Protein AF-A0A8M1GK78-F1 (afdb_monomer_lite)

Sequence (213 aa):
MPVQPPSKDTEEMEAEGDSAAEMNGEEEESEEERSGSQTESEEESSEMDDEDYERRRGECVNEMLDLEKQFSELKEKLFRERLSQLRVRLEEVGAERAPEYTEPLGGLQRSLKIRIQVAGIYKGFCLDVIRNKYECELQGAKQHLESEKLLLYDTLQGELQGRIQRLEEDRQSLDISSEWWDDRLHASSARTWDSLPPSKRKKAPLVSAPSPL

InterPro domains:
  IPR013907 Sds3-like [PF08598] (61-180)
  IPR013907 Sds3-like [PTHR21964] (12-210)
  IPR013907 Sds3-like [SM01401] (60-213)

pLDDT: mean 78.36, std 23.83, range [36.88, 98.88]

Organism: Ursus maritimus (NCBI:txid29073)

Structure (mmCIF, N/CA/C/O backbone):
data_AF-A0A8M1GK78-F1
#
_entry.id   AF-A0A8M1GK78-F1
#
loop_
_atom_site.group_PDB
_atom_site.id
_atom_site.type_symbol
_atom_site.label_atom_id
_atom_site.label_alt_id
_atom_site.label_comp_id
_atom_site.label_asym_id
_atom_site.label_entity_id
_atom_site.label_seq_id
_atom_site.pdbx_PDB_ins_code
_atom_site.Cartn_x
_atom_site.Cartn_y
_atom_site.Cartn_z
_atom_site.occupancy
_atom_site.B_iso_or_equiv
_atom_site.auth_seq_id
_atom_site.auth_comp_id
_atom_site.auth_asym_id
_atom_site.auth_atom_id
_atom_site.pdbx_PDB_model_num
ATOM 1 N N . MET A 1 1 ? 24.173 -1.005 -6.957 1.00 45.66 1 MET A N 1
ATOM 2 C CA . MET A 1 1 ? 23.761 -2.053 -5.999 1.00 45.66 1 MET A CA 1
ATOM 3 C C . MET A 1 1 ? 22.999 -1.374 -4.872 1.00 45.66 1 MET A C 1
ATOM 5 O O . MET A 1 1 ? 23.527 -0.375 -4.397 1.00 45.66 1 MET A O 1
ATOM 9 N N . PRO A 1 2 ? 21.790 -1.806 -4.477 1.00 47.22 2 PRO A N 1
ATOM 10 C CA . PRO A 1 2 ? 21.1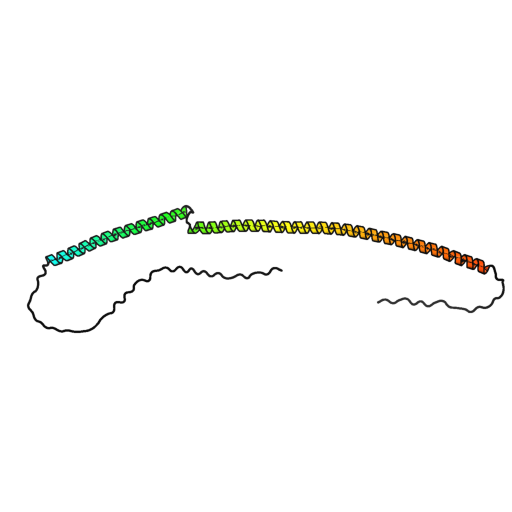08 -1.208 -3.337 1.00 47.22 2 PRO A CA 1
ATOM 11 C C . PRO A 1 2 ? 21.370 -2.009 -2.056 1.00 47.22 2 PRO A C 1
ATOM 13 O O . PRO A 1 2 ? 21.253 -3.232 -2.034 1.00 47.22 2 PRO A O 1
ATOM 16 N N . VAL A 1 3 ? 21.750 -1.276 -1.012 1.00 50.66 3 VAL A N 1
ATOM 17 C CA . VAL A 1 3 ? 22.033 -1.749 0.346 1.00 50.66 3 VAL A CA 1
ATOM 18 C C . VAL A 1 3 ? 20.710 -1.970 1.091 1.00 50.66 3 VAL A C 1
ATOM 20 O O . VAL A 1 3 ? 19.838 -1.103 1.084 1.00 50.66 3 VAL A O 1
ATOM 23 N N . GLN A 1 4 ? 20.566 -3.146 1.704 1.00 56.22 4 GLN A N 1
ATOM 24 C CA . GLN A 1 4 ? 19.488 -3.518 2.630 1.00 56.22 4 GLN A CA 1
ATOM 25 C C . GLN A 1 4 ? 19.622 -2.775 3.971 1.00 56.22 4 GLN A C 1
ATOM 27 O O . GLN A 1 4 ? 20.745 -2.653 4.460 1.00 56.22 4 GLN A O 1
ATOM 32 N N . PRO A 1 5 ? 18.520 -2.388 4.639 1.00 60.50 5 PRO A N 1
ATOM 33 C CA . PRO A 1 5 ? 18.543 -2.114 6.071 1.00 60.50 5 PRO A CA 1
ATOM 34 C C . PRO A 1 5 ? 18.262 -3.402 6.876 1.00 60.50 5 PRO A C 1
ATOM 36 O O . PRO A 1 5 ? 17.479 -4.244 6.419 1.00 60.50 5 PRO A O 1
ATOM 39 N N . PRO A 1 6 ? 18.869 -3.579 8.065 1.00 53.69 6 PRO A N 1
ATOM 40 C CA . PRO A 1 6 ? 18.588 -4.722 8.917 1.00 53.69 6 PRO A CA 1
ATOM 41 C C . PRO A 1 6 ? 17.301 -4.508 9.725 1.00 53.69 6 PRO A C 1
ATOM 43 O O . PRO A 1 6 ? 16.996 -3.417 10.199 1.00 53.69 6 PRO A O 1
ATOM 46 N N . SER A 1 7 ? 16.553 -5.596 9.851 1.00 45.72 7 SER A N 1
ATOM 47 C CA . SER A 1 7 ? 15.394 -5.809 10.719 1.00 45.72 7 SER A CA 1
ATOM 48 C C . SER A 1 7 ? 15.800 -6.193 12.147 1.00 45.72 7 SER A C 1
ATOM 50 O O . SER A 1 7 ? 16.875 -6.778 12.285 1.00 45.72 7 SER A O 1
ATOM 52 N N . LYS A 1 8 ? 14.847 -6.022 13.090 1.00 46.12 8 LYS A N 1
ATOM 53 C CA . LYS A 1 8 ? 14.764 -6.470 14.509 1.00 46.12 8 LYS A CA 1
ATOM 54 C C . LYS A 1 8 ? 15.038 -5.358 15.545 1.00 46.12 8 LYS A C 1
ATOM 56 O O . LYS A 1 8 ? 15.932 -4.560 15.319 1.00 46.12 8 LYS A O 1
ATOM 61 N N . ASP A 1 9 ? 14.286 -5.178 16.635 1.00 40.09 9 ASP A N 1
ATOM 62 C CA . ASP A 1 9 ? 13.391 -6.073 17.383 1.00 40.09 9 ASP A CA 1
ATOM 63 C C . ASP A 1 9 ? 12.147 -5.347 17.941 1.00 40.09 9 ASP A C 1
ATOM 65 O O . ASP A 1 9 ? 12.147 -4.148 18.210 1.00 40.09 9 ASP A O 1
ATOM 69 N N . THR A 1 10 ? 11.086 -6.135 18.090 1.00 48.31 10 THR A N 1
ATOM 70 C CA . THR A 1 10 ? 9.926 -5.954 18.969 1.00 48.31 10 THR A CA 1
ATOM 71 C C . THR A 1 10 ? 10.347 -5.942 20.437 1.00 48.31 10 THR A C 1
ATOM 73 O O . THR A 1 10 ? 10.826 -6.964 20.920 1.00 48.31 10 THR A O 1
ATOM 76 N N . GLU A 1 11 ? 10.060 -4.858 21.152 1.00 42.16 11 GLU A N 1
ATOM 77 C CA . GLU A 1 11 ? 9.852 -4.886 22.602 1.00 42.16 11 GLU A CA 1
ATOM 78 C C . GLU A 1 11 ? 8.567 -4.120 22.927 1.00 42.16 11 GLU A C 1
ATOM 80 O O . GLU A 1 11 ? 8.450 -2.911 22.726 1.00 42.16 11 GLU A O 1
ATOM 85 N N . GLU A 1 12 ? 7.574 -4.890 23.364 1.00 47.97 12 GLU A N 1
ATOM 86 C CA . GLU A 1 12 ? 6.418 -4.431 24.117 1.00 47.97 12 GLU A CA 1
ATOM 87 C C . GLU A 1 12 ? 6.896 -4.053 25.523 1.00 47.97 12 GLU A C 1
ATOM 89 O O . GLU A 1 12 ? 7.502 -4.873 26.210 1.00 47.97 12 GLU A O 1
ATOM 94 N N . MET A 1 13 ? 6.599 -2.837 25.977 1.00 44.38 13 MET A N 1
ATOM 95 C CA . MET A 1 13 ? 6.481 -2.556 27.405 1.00 44.38 13 MET A CA 1
ATOM 96 C C . MET A 1 13 ? 5.514 -1.391 27.597 1.00 44.38 13 MET A C 1
ATOM 98 O O . MET A 1 13 ? 5.842 -0.225 27.378 1.00 44.38 13 MET A O 1
ATOM 102 N N . GLU A 1 14 ? 4.286 -1.746 27.960 1.00 42.22 14 GLU A N 1
ATOM 103 C CA . GLU A 1 14 ? 3.309 -0.840 28.546 1.00 42.22 14 GLU A CA 1
ATOM 104 C C . GLU A 1 14 ? 3.814 -0.406 29.928 1.00 42.22 14 GLU A C 1
ATOM 106 O O . GLU A 1 14 ? 4.204 -1.237 30.748 1.00 42.22 14 GLU A O 1
ATOM 111 N N . ALA A 1 15 ? 3.817 0.899 30.188 1.00 48.16 15 ALA A N 1
ATOM 112 C CA . ALA A 1 15 ? 4.124 1.469 31.493 1.00 48.16 15 ALA A CA 1
ATOM 113 C C . ALA A 1 15 ? 3.125 2.592 31.792 1.00 48.16 15 ALA A C 1
ATOM 115 O O . ALA A 1 15 ? 3.430 3.768 31.639 1.00 48.16 15 ALA A O 1
ATOM 116 N N . GLU A 1 16 ? 1.922 2.206 32.208 1.00 45.16 16 GLU A N 1
ATOM 117 C CA . GLU A 1 16 ? 0.942 3.074 32.868 1.00 45.16 16 GLU A CA 1
ATOM 118 C C . GLU A 1 16 ? 0.495 2.321 34.128 1.00 45.16 16 GLU A C 1
ATOM 120 O O . GLU A 1 16 ? -0.420 1.501 34.111 1.00 45.16 16 GLU A O 1
ATOM 125 N N . GLY A 1 17 ? 1.251 2.514 35.209 1.00 39.00 17 GLY A N 1
ATOM 126 C CA . GLY A 1 17 ? 0.949 1.997 36.538 1.00 39.00 17 GLY A CA 1
ATOM 127 C C . GLY A 1 17 ? 0.506 3.141 37.437 1.00 39.00 17 GLY A C 1
ATOM 128 O O . GLY A 1 17 ? 1.308 3.649 38.215 1.00 39.00 17 GLY A O 1
ATOM 129 N N . ASP A 1 18 ? -0.752 3.556 37.307 1.00 42.59 18 ASP A N 1
ATOM 130 C CA . ASP A 1 18 ? -1.441 4.372 38.306 1.00 42.59 18 ASP A CA 1
ATOM 131 C C . ASP A 1 18 ? -2.149 3.424 39.279 1.00 42.59 18 ASP A C 1
ATOM 133 O O . ASP A 1 18 ? -3.091 2.719 38.911 1.00 42.59 18 ASP A O 1
ATOM 137 N N . SER A 1 19 ? -1.643 3.322 40.506 1.00 44.06 19 SER A N 1
ATOM 138 C CA . SER A 1 19 ? -2.313 2.627 41.607 1.00 44.06 19 SER A CA 1
ATOM 139 C C . SER A 1 19 ? -1.788 3.152 42.939 1.00 44.06 19 SER A C 1
ATOM 141 O O . SER A 1 19 ? -0.651 2.898 43.331 1.00 44.06 19 SER A O 1
ATOM 143 N N . ALA A 1 20 ? -2.666 3.916 43.584 1.00 39.31 20 ALA A N 1
ATOM 144 C CA . ALA A 1 20 ? -2.677 4.373 44.965 1.00 39.31 20 ALA A CA 1
ATOM 145 C C . ALA A 1 20 ? -1.784 3.582 45.941 1.00 39.31 20 ALA A C 1
ATOM 147 O O . ALA A 1 20 ? -1.987 2.393 46.182 1.00 39.31 20 ALA A O 1
ATOM 148 N N . ALA A 1 21 ? -0.842 4.290 46.566 1.00 40.91 21 ALA A N 1
ATOM 149 C CA . ALA A 1 21 ? -0.172 3.832 47.772 1.00 40.91 21 ALA A CA 1
ATOM 150 C C . ALA A 1 21 ? -1.181 3.849 48.932 1.00 40.91 21 ALA A C 1
ATOM 152 O O . ALA A 1 21 ? -1.550 4.914 49.430 1.00 40.91 21 ALA A O 1
ATOM 153 N N . GLU A 1 22 ? -1.654 2.667 49.324 1.00 43.56 22 GLU A N 1
ATOM 154 C CA . GLU A 1 22 ? -2.455 2.482 50.529 1.00 43.56 22 GLU A CA 1
ATOM 155 C C . GLU A 1 22 ? -1.610 2.714 51.789 1.00 43.56 22 GLU A C 1
ATOM 157 O O . GLU A 1 22 ? -0.482 2.234 51.923 1.00 43.56 22 GLU A O 1
ATOM 162 N N . MET A 1 23 ? -2.199 3.480 52.707 1.00 45.88 23 MET A N 1
ATOM 163 C CA . MET A 1 23 ? -1.786 3.658 54.094 1.00 45.88 23 MET A CA 1
ATOM 164 C C . MET A 1 23 ? -1.663 2.295 54.783 1.00 45.88 23 MET A C 1
ATOM 166 O O . MET A 1 23 ? -2.673 1.634 55.007 1.00 45.88 23 MET A O 1
ATOM 170 N N . ASN A 1 24 ? -0.456 1.915 55.196 1.00 38.34 24 ASN A N 1
ATOM 171 C CA . ASN A 1 24 ? -0.271 0.890 56.216 1.00 38.34 24 ASN A CA 1
ATOM 172 C C . ASN A 1 24 ? 0.193 1.595 57.495 1.00 38.34 24 ASN A C 1
ATOM 174 O O . ASN A 1 24 ? 1.344 2.017 57.599 1.00 38.34 24 ASN A O 1
ATOM 178 N N . GLY A 1 25 ? -0.754 1.836 58.403 1.00 36.88 25 GLY A N 1
ATOM 179 C CA . GLY A 1 25 ? -0.482 2.341 59.742 1.00 36.88 25 GLY A CA 1
ATOM 180 C C . GLY A 1 25 ? 0.046 1.197 60.595 1.00 36.88 25 GLY A C 1
ATOM 181 O O . GLY A 1 25 ? -0.708 0.301 60.956 1.00 36.88 25 GLY A O 1
ATOM 182 N N . GLU A 1 26 ? 1.343 1.216 60.869 1.00 40.41 26 GLU A N 1
ATOM 183 C CA . GLU A 1 26 ? 1.968 0.333 61.847 1.00 40.41 26 GLU A CA 1
ATOM 184 C C . GLU A 1 26 ? 1.670 0.903 63.242 1.00 40.41 26 GLU A C 1
ATOM 186 O O . GLU A 1 26 ? 2.106 2.001 63.591 1.00 40.41 26 GLU A O 1
ATOM 191 N N . GLU A 1 27 ? 0.840 0.190 64.004 1.00 39.50 27 GLU A N 1
ATOM 192 C CA . GLU A 1 27 ? 0.578 0.464 65.415 1.00 39.50 27 GLU A CA 1
ATOM 193 C C . GLU A 1 27 ? 1.762 -0.062 66.242 1.00 39.50 27 GLU A C 1
ATOM 195 O O . GLU A 1 27 ? 2.020 -1.262 66.295 1.00 39.50 27 GLU A O 1
ATOM 200 N N . GLU A 1 28 ? 2.508 0.860 66.852 1.00 46.84 28 GLU A N 1
ATOM 201 C CA . GLU A 1 28 ? 3.560 0.582 67.833 1.00 46.84 28 GLU A CA 1
ATOM 202 C C . GLU A 1 28 ? 2.928 0.128 69.159 1.00 46.84 28 GLU A C 1
ATOM 204 O O . GLU A 1 28 ? 2.204 0.883 69.817 1.00 46.84 28 GLU A O 1
ATOM 209 N N . GLU A 1 29 ? 3.223 -1.108 69.560 1.00 45.38 29 GLU A N 1
ATOM 210 C CA . GLU A 1 29 ? 2.899 -1.645 70.879 1.00 45.38 29 GLU A CA 1
ATOM 211 C C . GLU A 1 29 ? 3.754 -0.956 71.956 1.00 45.38 29 GLU A C 1
ATOM 213 O O . GLU A 1 29 ? 4.980 -1.050 71.963 1.00 45.38 29 GLU A O 1
ATOM 218 N N . SER A 1 30 ? 3.105 -0.258 72.892 1.00 46.69 30 SER A N 1
ATOM 219 C CA . SER A 1 30 ? 3.747 0.228 74.119 1.00 46.69 30 SER A CA 1
ATOM 220 C C . SER A 1 30 ? 3.466 -0.739 75.265 1.00 46.69 30 SER A C 1
ATOM 222 O O . SER A 1 30 ? 2.342 -0.816 75.762 1.00 46.69 30 SER A O 1
ATOM 224 N N . GLU A 1 31 ? 4.507 -1.454 75.685 1.00 44.78 31 GLU A N 1
ATOM 225 C CA . GLU A 1 31 ? 4.549 -2.201 76.940 1.00 44.78 31 GLU A CA 1
ATOM 226 C C . GLU A 1 31 ? 5.093 -1.347 78.102 1.00 44.78 31 GLU A C 1
ATOM 228 O O . GLU A 1 31 ? 5.776 -0.345 77.890 1.00 44.78 31 GLU A O 1
ATOM 233 N N . GLU A 1 32 ? 4.835 -1.842 79.320 1.00 44.44 32 GLU A N 1
ATOM 234 C CA . GLU A 1 32 ? 5.349 -1.421 80.638 1.00 44.44 32 GLU A CA 1
ATOM 235 C C . GLU A 1 32 ? 4.657 -0.213 81.310 1.00 44.44 32 GLU A C 1
ATOM 237 O O . GLU A 1 32 ? 4.369 0.802 80.695 1.00 44.44 32 GLU A O 1
ATOM 242 N N . GLU A 1 33 ? 4.358 -0.178 82.612 1.00 41.38 33 GLU A N 1
ATOM 243 C CA . GLU A 1 33 ? 4.537 -1.084 83.752 1.00 41.38 33 GLU A CA 1
ATOM 244 C C . GLU A 1 33 ? 3.619 -0.570 84.891 1.00 41.38 33 GLU A C 1
ATOM 246 O O . GLU A 1 33 ? 3.332 0.621 85.007 1.00 41.38 33 GLU A O 1
ATOM 251 N N . ARG A 1 34 ? 3.184 -1.509 85.738 1.00 50.84 34 ARG A N 1
ATOM 252 C CA . ARG A 1 34 ? 2.788 -1.401 87.158 1.00 50.84 34 ARG A CA 1
ATOM 253 C C . ARG A 1 34 ? 2.406 -0.036 87.766 1.00 50.84 34 ARG A C 1
ATOM 255 O O . ARG A 1 34 ? 3.247 0.824 88.009 1.00 50.84 34 ARG A O 1
ATOM 262 N N . SER A 1 35 ? 1.217 -0.008 88.375 1.00 49.56 35 SER A N 1
ATOM 263 C CA . SER A 1 35 ? 1.042 0.616 89.696 1.00 49.56 35 SER A CA 1
ATOM 264 C C . SER A 1 35 ? -0.031 -0.117 90.501 1.00 49.56 35 SER A C 1
ATOM 266 O O . SER A 1 35 ? -1.208 -0.121 90.148 1.00 49.56 35 SER A O 1
ATOM 268 N N . GLY A 1 36 ? 0.401 -0.787 91.570 1.00 52.28 36 GLY A N 1
ATOM 269 C CA . GLY A 1 36 ? -0.486 -1.371 92.564 1.00 52.28 36 GLY A CA 1
ATOM 270 C C . GLY A 1 36 ? -1.022 -0.285 93.489 1.00 52.28 36 GLY A C 1
ATOM 271 O O . GLY A 1 36 ? -0.248 0.417 94.139 1.00 52.28 36 GLY A O 1
ATOM 272 N N . SER A 1 37 ? -2.344 -0.191 93.584 1.00 46.12 37 SER A N 1
ATOM 273 C CA . SER A 1 37 ? -3.018 0.537 94.650 1.00 46.12 37 SER A CA 1
ATOM 274 C C . SER A 1 37 ? -4.137 -0.346 95.191 1.00 46.12 37 SER A C 1
ATOM 276 O O . SER A 1 37 ? -5.167 -0.537 94.552 1.00 46.12 37 SER A O 1
ATOM 278 N N . GLN A 1 38 ? -3.883 -0.955 96.351 1.00 52.78 38 GLN A N 1
ATOM 279 C CA . GLN A 1 38 ? -4.944 -1.428 97.228 1.00 52.78 38 GLN A CA 1
ATOM 280 C C . GLN A 1 38 ? -5.581 -0.189 97.856 1.00 52.78 38 GLN A C 1
ATOM 282 O O . GLN A 1 38 ? -4.983 0.444 98.725 1.00 52.78 38 GLN A O 1
ATOM 287 N N . THR A 1 39 ? -6.793 0.133 97.422 1.00 49.16 39 THR A N 1
ATOM 288 C CA . THR A 1 39 ? -7.723 0.963 98.185 1.00 49.16 39 THR A CA 1
ATOM 289 C C . THR A 1 39 ? -9.037 0.211 98.262 1.00 49.16 39 THR A C 1
ATOM 291 O O . THR A 1 39 ? -9.770 0.078 97.286 1.00 49.16 39 THR A O 1
ATOM 294 N N . GLU A 1 40 ? -9.273 -0.348 99.438 1.00 55.31 40 GLU A N 1
ATOM 295 C CA . GLU A 1 40 ? -10.524 -0.958 99.852 1.00 55.31 40 GLU A CA 1
ATOM 296 C C . GLU A 1 40 ? -11.468 0.207 100.144 1.00 55.31 40 GLU A C 1
ATOM 298 O O . GLU A 1 40 ? -11.347 0.887 101.161 1.00 55.31 40 GLU A O 1
ATOM 303 N N . SER A 1 41 ? -12.333 0.505 99.184 1.00 44.41 41 SER A N 1
ATOM 304 C CA . SER A 1 41 ? -13.389 1.498 99.316 1.00 44.41 41 SER A CA 1
ATOM 305 C C . SER A 1 41 ? -14.659 0.874 98.769 1.00 44.41 41 SER A C 1
ATOM 307 O O . SER A 1 41 ? -14.847 0.782 97.561 1.00 44.41 41 SER A O 1
ATOM 309 N N . GLU A 1 42 ? -15.410 0.329 99.722 1.00 41.47 42 GLU A N 1
ATOM 310 C CA . GLU A 1 42 ? -16.860 0.424 99.865 1.00 41.47 42 GLU A CA 1
ATOM 311 C C . GLU A 1 42 ? -17.675 0.383 98.570 1.00 41.47 42 GLU A C 1
ATOM 313 O O . GLU A 1 42 ? -17.653 1.286 97.742 1.00 41.47 42 GLU A O 1
ATOM 318 N N . GLU A 1 43 ? -18.431 -0.704 98.478 1.00 45.84 43 GLU A N 1
ATOM 319 C CA . GLU A 1 43 ? -19.598 -0.956 97.646 1.00 45.84 43 GLU A CA 1
ATOM 320 C C . GLU A 1 43 ? -20.422 0.302 97.311 1.00 45.84 43 GLU A C 1
ATOM 322 O O . GLU A 1 43 ? -21.469 0.568 97.891 1.00 45.84 43 GLU A O 1
ATOM 327 N N . GLU A 1 44 ? -20.003 1.036 96.289 1.00 47.47 44 GLU A N 1
ATOM 328 C CA . GLU A 1 44 ? -20.915 1.719 95.381 1.00 47.47 44 GLU A CA 1
ATOM 329 C C . GLU A 1 44 ? -21.028 0.834 94.139 1.00 47.47 44 GLU A C 1
ATOM 331 O O . GLU A 1 44 ? -20.555 1.143 93.047 1.00 47.47 44 GLU A O 1
ATOM 336 N N . SER A 1 45 ? -21.625 -0.346 94.339 1.00 50.84 45 SER A N 1
ATOM 337 C CA . SER A 1 45 ? -22.236 -1.101 93.254 1.00 50.84 45 SER A CA 1
ATOM 338 C C . SER A 1 45 ? -23.371 -0.224 92.748 1.00 50.84 45 SER A C 1
ATOM 340 O O . SER A 1 45 ? -24.507 -0.354 93.201 1.00 50.84 45 SER A O 1
ATOM 342 N N . SER A 1 46 ? -23.045 0.729 91.869 1.00 51.00 46 SER A N 1
ATOM 343 C CA . SER A 1 46 ? -24.031 1.387 91.033 1.00 51.00 46 SER A CA 1
ATOM 344 C C . SER A 1 46 ? -24.714 0.253 90.292 1.00 51.00 46 SER A C 1
ATOM 346 O O . SER A 1 46 ? -24.131 -0.348 89.388 1.00 51.00 46 SER A O 1
ATOM 348 N N . GLU A 1 47 ? -25.897 -0.104 90.763 1.00 53.34 47 GLU A N 1
ATOM 349 C CA . GLU A 1 47 ? -26.881 -0.896 90.056 1.00 53.34 47 GLU A CA 1
ATOM 350 C C . GLU A 1 47 ? -27.099 -0.156 88.734 1.00 53.34 47 GLU A C 1
ATOM 352 O O . GLU A 1 47 ? -27.875 0.793 88.653 1.00 53.34 47 GLU A O 1
ATOM 357 N N . MET A 1 48 ? -26.266 -0.464 87.731 1.00 61.91 48 MET A N 1
ATOM 358 C CA . MET A 1 48 ? -26.553 -0.074 86.366 1.00 61.91 48 MET A CA 1
ATOM 359 C C . MET A 1 48 ? -27.891 -0.718 86.101 1.00 61.91 48 MET A C 1
ATOM 361 O O . MET A 1 48 ? -27.997 -1.940 86.123 1.00 61.91 48 MET A O 1
ATOM 365 N N . ASP A 1 49 ? -28.893 0.134 85.957 1.00 73.50 49 ASP A N 1
ATOM 366 C CA . ASP A 1 49 ? -30.241 -0.262 85.633 1.00 73.50 49 ASP A CA 1
ATOM 367 C C . ASP A 1 49 ? -30.161 -1.238 84.452 1.00 73.50 49 ASP A C 1
ATOM 369 O O . ASP A 1 49 ? -29.685 -0.877 83.371 1.00 73.50 49 ASP A O 1
ATOM 373 N N . ASP A 1 50 ? -30.537 -2.501 84.662 1.00 82.44 50 ASP A N 1
ATOM 374 C CA . ASP A 1 50 ? -30.527 -3.518 83.605 1.00 82.44 50 ASP A CA 1
ATOM 375 C C . ASP A 1 50 ? -31.351 -3.029 82.392 1.00 82.44 50 ASP A C 1
ATOM 377 O O . ASP A 1 50 ? -31.073 -3.386 81.242 1.00 82.44 50 ASP A O 1
ATOM 381 N N . GLU A 1 51 ? -32.316 -2.129 82.627 1.00 86.94 51 GLU A N 1
ATOM 382 C CA . GLU A 1 51 ? -33.070 -1.435 81.586 1.00 86.94 51 GLU A CA 1
ATOM 383 C C . GLU A 1 51 ? -32.202 -0.480 80.747 1.00 86.94 51 GLU A C 1
ATOM 385 O O . GLU A 1 51 ? -32.390 -0.406 79.530 1.00 86.94 51 GLU A O 1
ATOM 390 N N . ASP A 1 52 ? -31.232 0.226 81.337 1.00 90.56 52 ASP A N 1
ATOM 391 C CA . ASP A 1 52 ? -30.274 1.076 80.615 1.00 90.56 52 ASP A CA 1
ATOM 392 C C . ASP A 1 52 ? -29.343 0.238 79.725 1.00 90.56 52 ASP A C 1
ATOM 394 O O . ASP A 1 52 ? -29.021 0.641 78.598 1.00 90.56 52 ASP A O 1
ATOM 398 N N . TYR A 1 53 ? -28.923 -0.936 80.208 1.00 90.25 53 TYR A N 1
ATOM 399 C CA . TYR A 1 53 ? -28.104 -1.871 79.436 1.00 90.25 53 TYR A CA 1
ATOM 400 C C . TYR A 1 53 ? -28.872 -2.435 78.234 1.00 90.25 53 TYR A C 1
ATOM 402 O O . TYR A 1 53 ? -28.391 -2.355 77.098 1.00 90.25 53 TYR A O 1
ATOM 410 N N . GLU A 1 54 ? -30.085 -2.952 78.450 1.00 93.44 54 GLU A N 1
ATOM 411 C CA . GLU A 1 54 ? -30.915 -3.477 77.361 1.00 93.44 54 GLU A CA 1
ATOM 412 C C . GLU A 1 54 ? -31.336 -2.380 76.374 1.00 93.44 54 GLU A C 1
ATOM 414 O O . GLU A 1 54 ? -31.401 -2.634 75.167 1.00 93.44 54 GLU A O 1
ATOM 419 N N . ARG A 1 55 ? -31.532 -1.135 76.834 1.00 95.75 55 ARG A N 1
ATOM 420 C CA . ARG A 1 55 ? -31.793 0.010 75.948 1.00 95.75 55 ARG A CA 1
ATOM 421 C C . ARG A 1 55 ? -30.623 0.267 75.000 1.00 95.75 55 ARG A C 1
ATOM 423 O O . ARG A 1 55 ? -30.827 0.292 73.788 1.00 95.75 55 ARG A O 1
ATOM 430 N N . ARG A 1 56 ? -29.396 0.373 75.526 1.00 94.69 56 ARG A N 1
ATOM 431 C CA . ARG A 1 56 ? -28.173 0.552 74.715 1.00 94.69 56 ARG A CA 1
ATOM 432 C C . ARG A 1 56 ? -27.940 -0.605 73.749 1.00 94.69 56 ARG A C 1
ATOM 434 O O . ARG A 1 56 ? -27.543 -0.396 72.604 1.00 94.69 56 ARG A O 1
ATOM 441 N N . ARG A 1 57 ? -28.199 -1.834 74.196 1.00 95.94 57 ARG A N 1
ATOM 442 C CA . ARG A 1 57 ? -28.111 -3.026 73.349 1.00 95.94 57 ARG A CA 1
ATOM 443 C C . ARG A 1 57 ? -29.120 -2.968 72.199 1.00 95.94 57 ARG A C 1
ATOM 445 O O . ARG A 1 57 ? -28.756 -3.267 71.064 1.00 95.94 57 ARG A O 1
ATOM 452 N N . GLY A 1 58 ? -30.355 -2.550 72.472 1.00 96.75 58 GLY A N 1
ATOM 453 C CA . GLY A 1 58 ? -31.391 -2.350 71.459 1.00 96.75 58 GLY A CA 1
ATOM 454 C C . GLY A 1 58 ? -31.040 -1.257 70.447 1.00 96.75 58 GLY A C 1
ATOM 455 O O . GLY A 1 58 ? -31.194 -1.471 69.247 1.00 96.75 58 GLY A O 1
ATOM 456 N N . GLU A 1 59 ? -30.521 -0.117 70.910 1.00 97.06 59 GLU A N 1
ATOM 457 C CA . GLU A 1 59 ? -30.043 0.979 70.054 1.00 97.06 59 GLU A CA 1
ATOM 458 C C . GLU A 1 59 ? -28.925 0.512 69.112 1.00 97.06 59 GLU A C 1
ATOM 460 O O . GLU A 1 59 ? -29.040 0.691 67.902 1.00 97.06 59 GLU A O 1
ATOM 465 N N . CYS A 1 60 ? -27.914 -0.191 69.635 1.00 97.44 60 CYS A N 1
ATOM 466 C CA . CYS A 1 60 ? -26.824 -0.756 68.834 1.00 97.44 60 CYS A CA 1
ATOM 467 C C . CYS A 1 60 ? -27.333 -1.734 67.760 1.00 97.44 60 CYS A C 1
ATOM 469 O O . CYS A 1 60 ? -26.933 -1.657 66.598 1.00 97.44 60 CYS A O 1
ATOM 471 N N . VAL A 1 61 ? -28.258 -2.634 68.113 1.00 97.81 61 VAL A N 1
ATOM 472 C CA . VAL A 1 61 ? -28.856 -3.567 67.143 1.00 97.81 61 VAL A CA 1
ATOM 473 C C . VAL A 1 61 ? -29.653 -2.820 66.071 1.00 97.81 61 VAL A C 1
ATOM 475 O O . VAL A 1 61 ? -29.559 -3.173 64.898 1.00 97.81 61 VAL A O 1
ATOM 478 N N . ASN A 1 62 ? -30.407 -1.784 66.440 1.00 97.94 62 ASN A N 1
ATOM 479 C CA . ASN A 1 62 ? -31.164 -0.979 65.482 1.00 97.94 62 ASN A CA 1
ATOM 480 C C . ASN A 1 62 ? -30.242 -0.216 64.521 1.00 97.94 62 ASN A C 1
ATOM 482 O O . ASN A 1 62 ? -30.473 -0.247 63.315 1.00 97.94 62 ASN A O 1
ATOM 486 N N . GLU A 1 63 ? -29.164 0.391 65.024 1.00 98.25 63 GLU A N 1
ATOM 487 C CA . GLU A 1 63 ? -28.153 1.040 64.183 1.00 98.25 63 GLU A CA 1
ATOM 488 C C . GLU A 1 63 ? -27.494 0.045 63.220 1.00 98.25 63 GLU A C 1
ATOM 490 O O . GLU A 1 63 ? -27.341 0.338 62.033 1.00 98.25 63 GLU A O 1
ATOM 495 N N . MET A 1 64 ? -27.160 -1.163 63.691 1.00 98.25 64 MET A N 1
ATOM 496 C CA . MET A 1 64 ? -26.636 -2.227 62.827 1.00 98.25 64 MET A CA 1
ATOM 497 C C . MET A 1 64 ? -27.639 -2.647 61.747 1.00 98.25 64 MET A C 1
ATOM 499 O O . MET A 1 64 ? -27.244 -2.875 60.605 1.00 98.25 64 MET A O 1
ATOM 503 N N . LEU A 1 65 ? -28.932 -2.728 62.071 1.00 98.19 65 LEU A N 1
ATOM 504 C CA . LEU A 1 65 ? -29.977 -3.042 61.093 1.00 98.19 65 LEU A CA 1
ATOM 505 C C . LEU A 1 65 ? -30.118 -1.944 60.033 1.00 98.19 65 LEU A C 1
ATOM 507 O O . LEU A 1 65 ? -30.253 -2.253 58.845 1.00 98.19 65 LEU A O 1
ATOM 511 N N . ASP A 1 66 ? -30.056 -0.677 60.439 1.00 98.56 66 ASP A N 1
ATOM 512 C CA . ASP A 1 66 ? -30.099 0.455 59.515 1.00 98.56 66 ASP A CA 1
ATOM 513 C C . ASP A 1 66 ? -28.866 0.479 58.599 1.00 98.56 66 ASP A C 1
ATOM 515 O O . ASP A 1 66 ? -29.004 0.688 57.388 1.00 98.56 66 ASP A O 1
ATOM 519 N N . LEU A 1 67 ? -27.676 0.189 59.135 1.00 98.56 67 LEU A N 1
ATOM 520 C CA . LEU A 1 67 ? -26.446 0.063 58.349 1.00 98.56 67 LEU A CA 1
ATOM 521 C C . LEU A 1 67 ? -26.498 -1.109 57.369 1.00 98.56 67 LEU A C 1
ATOM 523 O O . LEU A 1 67 ? -26.165 -0.932 56.198 1.00 98.56 67 LEU A O 1
ATOM 527 N N . GLU A 1 68 ? -26.952 -2.287 57.799 1.00 98.50 68 GLU A N 1
ATOM 528 C CA . GLU A 1 68 ? -27.088 -3.456 56.922 1.00 98.50 68 GLU A CA 1
ATOM 529 C C . GLU A 1 68 ? -28.064 -3.160 55.776 1.00 98.50 68 GLU A C 1
ATOM 531 O O . GLU A 1 68 ? -27.797 -3.469 54.609 1.00 98.50 68 GLU A O 1
ATOM 536 N N . LYS A 1 69 ? -29.173 -2.472 56.074 1.00 98.56 69 LYS A N 1
ATOM 537 C CA . LYS A 1 69 ? -30.121 -2.027 55.053 1.00 98.56 69 LYS A CA 1
ATOM 538 C C . LYS A 1 69 ? -29.454 -1.082 54.055 1.00 98.56 69 LYS A C 1
ATOM 540 O O . LYS A 1 69 ? -29.522 -1.338 52.852 1.00 98.56 69 LYS A O 1
ATOM 545 N N . GLN A 1 70 ? -28.774 -0.038 54.525 1.00 98.62 70 GLN A N 1
ATOM 546 C CA . GLN A 1 70 ? -28.058 0.895 53.651 1.00 98.62 70 GLN A CA 1
ATOM 547 C C . GLN A 1 70 ? -27.009 0.178 52.795 1.00 98.62 70 GLN A C 1
ATOM 549 O O . GLN A 1 70 ? -26.931 0.421 51.590 1.00 98.62 70 GLN A O 1
ATOM 554 N N . PHE A 1 71 ? -26.248 -0.744 53.385 1.00 98.62 71 PHE A N 1
ATOM 555 C CA . PHE A 1 71 ? -25.235 -1.530 52.691 1.00 98.62 71 PHE A CA 1
ATOM 556 C C . PHE A 1 71 ? -25.845 -2.416 51.599 1.00 98.62 71 PHE A C 1
ATOM 558 O O . PHE A 1 71 ? -25.332 -2.468 50.477 1.00 98.62 71 PHE A O 1
ATOM 565 N N . SER A 1 72 ? -26.976 -3.066 51.885 1.00 98.62 72 SER A N 1
ATOM 566 C CA . SER A 1 72 ? -27.698 -3.890 50.913 1.00 98.62 72 SER A CA 1
ATOM 567 C C . SER A 1 72 ? -28.214 -3.066 49.723 1.00 98.62 72 SER A C 1
ATOM 569 O O . SER A 1 72 ? -28.026 -3.462 48.569 1.00 98.62 72 SER A O 1
ATOM 571 N N . GLU A 1 73 ? -28.765 -1.875 49.977 1.00 98.69 73 GLU A N 1
ATOM 572 C CA . GLU A 1 73 ? -29.220 -0.951 48.934 1.00 98.69 73 GLU A CA 1
ATOM 573 C C . GLU A 1 73 ? -28.051 -0.432 48.087 1.00 98.69 73 GLU A C 1
ATOM 575 O O . GLU A 1 73 ? -28.162 -0.329 46.860 1.00 98.69 73 GLU A O 1
ATOM 580 N N . LEU A 1 74 ? -26.920 -0.116 48.725 1.00 98.75 74 LEU A N 1
ATOM 581 C CA . LEU A 1 74 ? -25.709 0.333 48.039 1.00 98.75 74 LEU A CA 1
ATOM 582 C C . LEU A 1 74 ? -25.160 -0.764 47.125 1.00 98.75 74 LEU A C 1
ATOM 584 O O . LEU A 1 74 ? -24.849 -0.510 45.960 1.00 98.75 74 LEU A O 1
ATOM 588 N N . LYS A 1 75 ? -25.106 -1.999 47.629 1.00 98.62 75 LYS A N 1
ATOM 589 C CA . LYS A 1 75 ? -24.670 -3.177 46.878 1.00 98.62 75 LYS A CA 1
ATOM 590 C C . LYS A 1 75 ? -25.562 -3.411 45.657 1.00 98.62 75 LYS A C 1
ATOM 592 O O . LYS A 1 75 ? -25.053 -3.609 44.554 1.00 98.62 75 LYS A O 1
ATOM 597 N N . GLU A 1 76 ? -26.883 -3.332 45.812 1.00 98.69 76 GLU A N 1
ATOM 598 C CA . GLU A 1 76 ? -27.817 -3.498 44.692 1.00 98.69 76 GLU A CA 1
ATOM 599 C C . GLU A 1 76 ? -27.662 -2.383 43.641 1.00 98.69 76 GLU A C 1
ATOM 601 O O . GLU A 1 76 ? -27.702 -2.650 42.436 1.00 98.69 76 GLU A O 1
ATOM 606 N N . LYS A 1 77 ? -27.453 -1.131 44.072 1.00 98.69 77 LYS A N 1
ATOM 607 C CA . LYS A 1 77 ? -27.166 -0.004 43.167 1.00 98.69 77 LYS A CA 1
ATOM 608 C C . LYS A 1 77 ? -25.876 -0.235 42.379 1.00 98.69 77 LYS A C 1
ATOM 610 O O . LYS A 1 77 ? -25.911 -0.129 41.155 1.00 98.69 77 LYS A O 1
ATOM 615 N N . LEU A 1 78 ? -24.793 -0.633 43.049 1.00 98.62 78 LEU A N 1
ATOM 616 C CA . LEU A 1 78 ? -23.502 -0.921 42.418 1.00 98.62 78 LEU A CA 1
ATOM 617 C C . LEU A 1 78 ? -23.621 -2.021 41.353 1.00 98.62 78 LEU A C 1
ATOM 619 O O . LEU A 1 78 ? -23.141 -1.864 40.230 1.00 98.62 78 LEU A O 1
ATOM 623 N N . PHE A 1 79 ? -24.308 -3.123 41.670 1.00 98.69 79 PHE A N 1
ATOM 624 C CA . PHE A 1 79 ? -24.513 -4.205 40.705 1.00 98.69 79 PHE A CA 1
ATOM 625 C C . PHE A 1 79 ? -25.379 -3.779 39.519 1.00 98.69 79 PHE A C 1
ATOM 627 O O . PHE A 1 79 ? -25.063 -4.130 38.380 1.00 98.69 79 PHE A O 1
ATOM 634 N N . ARG A 1 80 ? -26.451 -3.010 39.755 1.00 98.75 80 ARG A N 1
ATOM 635 C CA . ARG A 1 80 ? -27.297 -2.479 38.675 1.00 98.75 80 ARG A CA 1
ATOM 636 C C . ARG A 1 80 ? -26.515 -1.560 37.745 1.00 98.75 80 ARG A C 1
ATOM 638 O O . ARG A 1 80 ? -26.631 -1.700 36.528 1.00 98.75 80 ARG A O 1
ATOM 645 N N . GLU A 1 81 ? -25.709 -0.662 38.300 1.00 98.69 81 GLU A N 1
ATOM 646 C CA . GLU A 1 81 ? -24.859 0.228 37.514 1.00 98.69 81 GLU A CA 1
ATOM 647 C C . GLU A 1 81 ? -23.846 -0.570 36.691 1.00 98.69 81 GLU A C 1
ATOM 649 O O . GLU A 1 81 ? -23.770 -0.402 35.472 1.00 98.69 81 GLU A O 1
ATOM 654 N N . ARG A 1 82 ? -23.134 -1.510 37.323 1.00 98.69 82 ARG A N 1
ATOM 655 C CA . ARG A 1 82 ? -22.151 -2.345 36.630 1.00 98.69 82 ARG A CA 1
ATOM 656 C C . ARG A 1 82 ? -22.778 -3.149 35.494 1.00 98.69 82 ARG A C 1
ATOM 658 O O . ARG A 1 82 ? -22.208 -3.230 34.408 1.00 98.69 82 ARG A O 1
ATOM 665 N N . LEU A 1 83 ? -23.960 -3.719 35.719 1.00 98.69 83 LEU A N 1
ATOM 666 C CA . LEU A 1 83 ? -24.697 -4.446 34.690 1.00 98.69 83 LEU A CA 1
ATOM 667 C C . LEU A 1 83 ? -25.118 -3.524 33.537 1.00 98.69 83 LEU A C 1
ATOM 669 O O . LEU A 1 83 ? -25.051 -3.932 32.381 1.00 98.69 83 LEU A O 1
ATOM 673 N N . SER A 1 84 ? -25.523 -2.288 33.837 1.00 98.69 84 SER A N 1
ATOM 674 C CA . SER A 1 84 ? -25.852 -1.278 32.827 1.00 98.69 84 SER A CA 1
ATOM 675 C C . SER A 1 84 ? -24.639 -0.935 31.957 1.00 98.69 84 SER A C 1
ATOM 677 O O . SER A 1 84 ? -24.723 -1.017 30.734 1.00 98.69 84 SER A O 1
ATOM 679 N N . GLN A 1 85 ? -23.483 -0.666 32.575 1.00 98.56 85 GLN A N 1
ATOM 680 C CA . GLN A 1 85 ? -22.227 -0.407 31.859 1.00 98.56 85 GLN A CA 1
ATOM 681 C C . GLN A 1 85 ? -21.859 -1.566 30.918 1.00 98.56 85 GLN A C 1
ATOM 683 O O . GLN A 1 85 ? -21.502 -1.343 29.763 1.00 98.56 85 GLN A O 1
ATOM 688 N N . LEU A 1 86 ? -21.979 -2.813 31.391 1.00 98.44 86 LEU A N 1
ATOM 689 C CA . LEU A 1 86 ? -21.694 -3.999 30.578 1.00 98.44 86 LEU A CA 1
ATOM 690 C C . LEU A 1 86 ? -22.674 -4.163 29.413 1.00 98.44 86 LEU A C 1
ATOM 692 O O . LEU A 1 86 ? -22.255 -4.541 28.323 1.00 98.44 86 LEU A O 1
ATOM 696 N N . ARG A 1 87 ? -23.963 -3.870 29.619 1.00 98.38 87 ARG A N 1
ATOM 697 C CA . ARG A 1 87 ? -24.971 -3.916 28.549 1.00 98.38 87 ARG A CA 1
ATOM 698 C C . ARG A 1 87 ? -24.679 -2.898 27.453 1.00 98.38 87 ARG A C 1
ATOM 700 O O . ARG A 1 87 ? -24.752 -3.265 26.287 1.00 98.38 87 ARG A O 1
ATOM 707 N N . VAL A 1 88 ? -24.305 -1.672 27.823 1.00 98.31 88 VAL A N 1
ATOM 708 C CA . VAL A 1 88 ? -23.928 -0.629 26.856 1.00 98.31 88 VAL A CA 1
ATOM 709 C C . VAL A 1 88 ? -22.706 -1.062 26.048 1.00 98.31 88 VAL A C 1
ATOM 711 O O . VAL A 1 88 ? -22.771 -1.066 24.825 1.00 98.31 88 VAL A O 1
ATOM 714 N N . ARG A 1 89 ? -21.635 -1.532 26.704 1.00 97.69 89 ARG A N 1
ATOM 715 C CA . ARG A 1 89 ? -20.444 -2.035 25.993 1.00 97.69 89 ARG A CA 1
ATOM 716 C C . ARG A 1 89 ? -20.771 -3.204 25.063 1.00 97.69 89 ARG A C 1
ATOM 718 O O . ARG A 1 89 ? -20.281 -3.258 23.941 1.00 97.69 89 ARG A O 1
ATOM 725 N N . LEU A 1 90 ? -21.619 -4.136 25.502 1.00 98.19 90 LEU A N 1
ATOM 726 C CA . LEU A 1 90 ? -22.058 -5.255 24.667 1.00 98.19 90 LEU A CA 1
ATOM 727 C C . LEU A 1 90 ? -22.837 -4.775 23.434 1.00 98.19 90 LEU A C 1
ATOM 729 O O . LEU A 1 90 ? -22.646 -5.315 22.347 1.00 98.19 90 LEU A O 1
ATOM 733 N N . GLU A 1 91 ? -23.692 -3.764 23.588 1.00 98.38 91 GLU A N 1
ATOM 734 C CA . GLU A 1 91 ? -24.419 -3.148 22.477 1.00 98.38 91 GLU A CA 1
ATOM 735 C C . GLU A 1 91 ? -23.476 -2.412 21.516 1.00 98.38 91 GLU A C 1
ATOM 737 O O . GLU A 1 91 ? -23.617 -2.550 20.305 1.00 98.38 91 GLU A O 1
ATOM 742 N N . GLU A 1 92 ? -22.484 -1.679 22.025 1.00 98.12 92 GLU A N 1
ATOM 743 C CA . GLU A 1 92 ? -21.465 -1.007 21.208 1.00 98.12 92 GLU A CA 1
ATOM 744 C C . GLU A 1 92 ? -20.647 -1.999 20.380 1.00 98.12 92 GLU A C 1
ATOM 746 O O . GLU A 1 92 ? -20.428 -1.769 19.188 1.00 98.12 92 GLU A O 1
ATOM 751 N N . VAL A 1 93 ? -20.235 -3.118 20.983 1.00 97.81 93 VAL A N 1
ATOM 752 C CA . VAL A 1 93 ? -19.546 -4.207 20.278 1.00 97.81 93 VAL A CA 1
ATOM 753 C C . VAL A 1 93 ? -20.474 -4.847 19.246 1.00 97.81 93 VAL A C 1
ATOM 755 O O . VAL A 1 93 ? -20.088 -4.996 18.089 1.00 97.81 93 VAL A O 1
ATOM 758 N N . GLY A 1 94 ? -21.709 -5.182 19.632 1.00 96.88 94 GLY A N 1
ATOM 759 C CA . GLY A 1 94 ? -22.696 -5.793 18.738 1.00 96.88 94 GLY A CA 1
ATOM 760 C C . GLY A 1 94 ? -23.110 -4.891 17.571 1.00 96.88 94 GLY A C 1
ATOM 761 O O . GLY A 1 94 ? -23.457 -5.389 16.504 1.00 96.88 94 GLY A O 1
ATOM 762 N N . ALA A 1 95 ? -23.040 -3.573 17.753 1.00 97.88 95 ALA A N 1
ATOM 763 C CA . ALA A 1 95 ? -23.284 -2.578 16.716 1.00 97.88 95 ALA A CA 1
ATOM 764 C C . ALA A 1 95 ? -22.019 -2.174 15.940 1.00 97.88 95 ALA A C 1
ATOM 766 O O . ALA A 1 95 ? -22.083 -1.226 15.157 1.00 97.88 95 ALA A O 1
ATOM 767 N N . GLU A 1 96 ? -20.885 -2.846 16.172 1.00 96.88 96 GLU A N 1
ATOM 768 C CA . GLU A 1 96 ? -19.592 -2.575 15.528 1.00 96.88 96 GLU A CA 1
ATOM 769 C C . GLU A 1 96 ? -19.094 -1.128 15.720 1.00 96.88 96 GLU A C 1
ATOM 771 O O . GLU A 1 96 ? -18.418 -0.563 14.861 1.00 96.88 96 GLU A O 1
ATOM 776 N N . ARG A 1 97 ? -19.431 -0.498 16.853 1.00 96.94 97 ARG A N 1
ATOM 777 C CA . ARG A 1 97 ? -19.031 0.879 17.200 1.00 96.94 97 ARG A CA 1
ATOM 778 C C . ARG A 1 97 ? -18.028 0.964 18.345 1.00 96.94 97 ARG A C 1
ATOM 780 O O . ARG A 1 97 ? -17.578 2.061 18.657 1.00 96.94 97 ARG A O 1
ATOM 787 N N . ALA A 1 98 ? -17.681 -0.164 18.958 1.00 97.81 98 ALA A N 1
ATOM 788 C CA . ALA A 1 98 ? -16.715 -0.202 20.047 1.00 97.81 98 ALA A CA 1
ATOM 789 C C . ALA A 1 98 ? -15.357 0.400 19.601 1.00 97.81 98 ALA A C 1
ATOM 791 O O . ALA A 1 98 ? -14.759 -0.076 18.622 1.00 97.81 98 ALA A O 1
ATOM 792 N N . PRO A 1 99 ? -14.875 1.466 20.266 1.00 96.50 99 PRO A N 1
ATOM 793 C CA . PRO A 1 99 ? -13.693 2.216 19.842 1.00 96.50 99 PRO A CA 1
ATOM 794 C C . PRO A 1 99 ? -12.427 1.357 19.869 1.00 96.50 99 PRO A C 1
ATOM 796 O O . PRO A 1 99 ? -11.629 1.436 18.934 1.00 96.50 99 PRO A O 1
ATOM 799 N N . GLU A 1 100 ? -12.301 0.453 20.850 1.00 96.31 100 GLU A N 1
ATOM 800 C CA . GLU A 1 100 ? -11.152 -0.453 20.980 1.00 96.31 100 GLU A CA 1
ATOM 801 C C . GLU A 1 100 ? -10.912 -1.346 19.748 1.00 96.31 100 GLU A C 1
ATOM 803 O O . GLU A 1 100 ? -9.793 -1.799 19.520 1.00 96.31 100 GLU A O 1
ATOM 808 N N . TYR A 1 101 ? -11.937 -1.570 18.919 1.00 97.25 101 TYR A N 1
ATOM 809 C CA . TYR A 1 101 ? -11.833 -2.350 17.684 1.00 97.25 101 TYR A CA 1
ATOM 810 C C . TYR A 1 101 ? -11.883 -1.477 16.427 1.00 97.25 101 TYR A C 1
ATOM 812 O O . TYR A 1 101 ? -11.160 -1.727 15.457 1.00 97.25 101 TYR A O 1
ATOM 820 N N . THR A 1 102 ? -12.728 -0.444 16.425 1.00 98.12 102 THR A N 1
ATOM 821 C CA . THR A 1 102 ? -12.943 0.403 15.242 1.00 98.12 102 THR A CA 1
ATOM 822 C C . THR A 1 102 ? -11.750 1.305 14.936 1.00 98.12 102 THR A C 1
ATOM 824 O O . THR A 1 102 ? -11.434 1.510 13.760 1.00 98.12 102 THR A O 1
ATOM 827 N N . GLU A 1 103 ? -11.026 1.793 15.946 1.00 98.12 103 GLU A N 1
ATOM 828 C CA . GLU A 1 103 ? -9.827 2.607 15.730 1.00 98.12 103 GLU A CA 1
ATOM 829 C C . GLU A 1 103 ? -8.683 1.815 15.064 1.00 98.12 103 GLU A C 1
ATOM 831 O O . GLU A 1 103 ? -8.202 2.256 14.004 1.00 98.12 103 GLU A O 1
ATOM 836 N N . PRO A 1 104 ? -8.280 0.625 15.571 1.00 98.31 104 PRO A N 1
ATOM 837 C CA . PRO A 1 104 ? -7.322 -0.236 14.877 1.00 98.31 104 PRO A CA 1
ATOM 838 C C . PRO A 1 104 ? -7.777 -0.620 13.467 1.00 98.31 104 PRO A C 1
ATOM 840 O O . PRO A 1 104 ? -6.976 -0.581 12.527 1.00 98.31 104 PRO A O 1
ATOM 843 N N . LEU A 1 105 ? -9.068 -0.926 13.285 1.00 98.00 105 LEU A N 1
ATOM 844 C CA . LEU A 1 105 ? -9.633 -1.243 11.972 1.00 98.00 105 LEU A CA 1
ATOM 845 C C . LEU A 1 105 ? -9.472 -0.073 10.991 1.00 98.00 105 LEU A C 1
ATOM 847 O O . LEU A 1 105 ? -9.016 -0.269 9.862 1.00 98.00 105 LEU A O 1
ATOM 851 N N . GLY A 1 106 ? -9.771 1.155 11.420 1.00 98.38 106 GLY A N 1
ATOM 852 C CA . GLY A 1 106 ? -9.549 2.359 10.620 1.00 98.38 106 GLY A CA 1
ATOM 853 C C . GLY A 1 106 ? -8.067 2.580 10.291 1.00 98.38 106 GLY A C 1
ATOM 854 O O . GLY A 1 106 ? -7.716 2.988 9.179 1.00 98.38 106 GLY A O 1
ATOM 855 N N . GLY A 1 107 ? -7.162 2.275 11.227 1.00 98.50 107 GLY A N 1
ATOM 856 C CA . GLY A 1 107 ? -5.716 2.221 10.982 1.00 98.50 107 GLY A CA 1
ATOM 857 C C . GLY A 1 107 ? -5.347 1.253 9.853 1.00 98.50 107 GLY A C 1
ATOM 858 O O . GLY A 1 107 ? -4.677 1.639 8.888 1.00 98.50 107 GLY A O 1
ATOM 859 N N . LEU A 1 108 ? -5.852 0.022 9.921 1.00 98.62 108 LEU A N 1
ATOM 860 C CA . LEU A 1 108 ? -5.590 -1.017 8.928 1.00 98.62 108 LEU A CA 1
ATOM 861 C C . LEU A 1 108 ? -6.150 -0.654 7.545 1.00 98.62 108 LEU A C 1
ATOM 863 O O . LEU A 1 108 ? -5.460 -0.815 6.536 1.00 98.62 108 LEU A O 1
ATOM 867 N N . GLN A 1 109 ? -7.360 -0.098 7.483 1.00 98.62 109 GLN A N 1
ATOM 868 C CA . GLN A 1 109 ? -7.977 0.366 6.236 1.00 98.62 109 GLN A CA 1
ATOM 869 C C . GLN A 1 109 ? -7.166 1.487 5.569 1.00 98.62 109 GLN A C 1
ATOM 871 O O . GLN A 1 109 ? -6.962 1.474 4.350 1.00 98.62 109 GLN A O 1
ATOM 876 N N . ARG A 1 110 ? -6.645 2.440 6.356 1.00 98.69 110 ARG A N 1
ATOM 877 C CA . ARG A 1 110 ? -5.741 3.488 5.853 1.00 98.69 110 ARG A CA 1
ATOM 878 C C . ARG A 1 110 ? -4.448 2.889 5.302 1.00 98.69 110 ARG A C 1
ATOM 880 O O . ARG A 1 110 ? -4.052 3.233 4.188 1.00 98.69 110 ARG A O 1
ATOM 887 N N . SER A 1 111 ? -3.837 1.957 6.032 1.00 98.75 111 SER A N 1
ATOM 888 C CA . SER A 1 111 ? -2.634 1.242 5.586 1.00 98.75 111 SER A CA 1
ATOM 889 C C . SER A 1 111 ? -2.869 0.497 4.267 1.00 98.75 111 SER A C 1
ATOM 891 O O . SER A 1 111 ? -2.094 0.647 3.321 1.00 98.75 111 SER A O 1
ATOM 893 N N . LEU A 1 112 ? -3.989 -0.222 4.143 1.00 98.69 112 LEU A N 1
ATOM 894 C CA . LEU A 1 112 ? -4.377 -0.906 2.909 1.00 98.69 112 LEU A CA 1
ATOM 895 C C . LEU A 1 112 ? -4.466 0.065 1.723 1.00 98.69 112 LEU A C 1
ATOM 897 O O . LEU A 1 112 ? -3.889 -0.198 0.666 1.00 98.69 112 LEU A O 1
ATOM 901 N N . LYS A 1 113 ? -5.139 1.208 1.903 1.00 98.81 113 LYS A N 1
ATOM 902 C CA . LYS A 1 113 ? -5.266 2.235 0.860 1.00 98.81 113 LYS A CA 1
ATOM 903 C C . LYS A 1 113 ? -3.900 2.748 0.402 1.00 98.81 113 LYS A C 1
ATOM 905 O O . LYS A 1 113 ? -3.665 2.847 -0.802 1.00 98.81 113 LYS A O 1
ATOM 910 N N . ILE A 1 114 ? -2.992 3.018 1.341 1.00 98.75 114 ILE A N 1
ATOM 911 C CA . ILE A 1 114 ? -1.622 3.453 1.035 1.00 98.75 114 ILE A CA 1
ATOM 912 C C . ILE A 1 114 ? -0.878 2.366 0.251 1.00 98.75 114 ILE A C 1
ATOM 914 O O . ILE A 1 114 ? -0.284 2.662 -0.783 1.00 98.75 114 ILE A O 1
ATOM 918 N N . ARG A 1 115 ? -0.945 1.098 0.678 1.00 98.81 115 ARG A N 1
ATOM 919 C CA . ARG A 1 115 ? -0.267 -0.011 -0.020 1.00 98.81 115 ARG A CA 1
ATOM 920 C C . ARG A 1 115 ? -0.749 -0.167 -1.460 1.00 98.81 115 ARG A C 1
ATOM 922 O O . ARG A 1 115 ? 0.075 -0.351 -2.352 1.00 98.81 115 ARG A O 1
ATOM 929 N N . ILE A 1 116 ? -2.054 -0.042 -1.698 1.00 98.81 116 ILE A N 1
ATOM 930 C CA . ILE A 1 116 ? -2.627 -0.078 -3.051 1.00 98.81 116 ILE A CA 1
ATOM 931 C C . ILE A 1 116 ? -2.099 1.089 -3.896 1.00 98.81 116 ILE A C 1
ATOM 933 O O . ILE A 1 116 ? -1.689 0.878 -5.037 1.00 98.81 116 ILE A O 1
ATOM 937 N N . GLN A 1 117 ? -2.064 2.306 -3.344 1.00 98.81 117 GLN A N 1
ATOM 938 C CA . GLN A 1 117 ? -1.539 3.479 -4.051 1.00 98.81 117 GLN A CA 1
ATOM 939 C C . GLN A 1 117 ? -0.060 3.313 -4.413 1.00 98.81 117 GLN A C 1
ATOM 941 O O . GLN A 1 117 ? 0.314 3.507 -5.569 1.00 98.81 117 GLN A O 1
ATOM 946 N N . VAL A 1 118 ? 0.768 2.890 -3.454 1.00 98.88 118 VAL A N 1
ATOM 947 C CA . VAL A 1 118 ? 2.200 2.642 -3.672 1.00 98.88 118 VAL A CA 1
ATOM 948 C C . VAL A 1 118 ? 2.411 1.566 -4.737 1.00 98.88 118 VAL A C 1
ATOM 950 O O . VAL A 1 118 ? 3.212 1.763 -5.648 1.00 98.88 118 VAL A O 1
ATOM 953 N N . ALA A 1 119 ? 1.662 0.460 -4.683 1.00 98.75 119 ALA A N 1
ATOM 954 C CA . ALA A 1 119 ? 1.732 -0.592 -5.696 1.00 98.75 119 ALA A CA 1
ATOM 955 C C . ALA A 1 119 ? 1.333 -0.081 -7.093 1.00 98.75 119 ALA A C 1
ATOM 957 O O . ALA A 1 119 ? 1.963 -0.446 -8.087 1.00 98.75 119 ALA A O 1
ATOM 958 N N . GLY A 1 120 ? 0.324 0.792 -7.175 1.00 98.81 120 GLY A N 1
ATOM 959 C CA . GLY A 1 120 ? -0.086 1.442 -8.420 1.00 98.81 120 GLY A CA 1
ATOM 960 C C . GLY A 1 120 ? 1.010 2.329 -9.015 1.00 98.81 120 GLY A C 1
ATOM 961 O O . GLY A 1 120 ? 1.321 2.204 -10.200 1.00 98.81 120 GLY A O 1
ATOM 962 N N . ILE A 1 121 ? 1.640 3.168 -8.189 1.00 98.81 121 ILE A N 1
ATOM 963 C CA . ILE A 1 121 ? 2.760 4.030 -8.598 1.00 98.81 121 ILE A CA 1
ATOM 964 C C . ILE A 1 121 ? 3.951 3.182 -9.057 1.00 98.81 121 ILE A C 1
ATOM 966 O O . ILE A 1 121 ? 4.512 3.424 -10.125 1.00 98.81 121 ILE A O 1
ATOM 970 N N . TYR A 1 122 ? 4.303 2.151 -8.287 1.00 98.81 122 TYR A N 1
ATOM 971 C CA . TYR A 1 122 ? 5.393 1.239 -8.623 1.00 98.81 122 TYR A CA 1
ATOM 972 C C . TYR A 1 122 ? 5.163 0.552 -9.973 1.00 98.81 122 TYR A C 1
ATOM 974 O O . TYR A 1 122 ? 6.049 0.546 -10.827 1.00 98.81 122 TYR A O 1
ATOM 982 N N . LYS A 1 123 ? 3.945 0.047 -10.211 1.00 98.81 123 LYS A N 1
ATOM 983 C CA . LYS A 1 123 ? 3.556 -0.519 -11.508 1.00 98.81 123 LYS A CA 1
ATOM 984 C C . LYS A 1 123 ? 3.722 0.498 -12.641 1.00 98.81 123 LYS A C 1
ATOM 986 O O . LYS A 1 123 ? 4.212 0.122 -13.703 1.00 98.81 123 LYS A O 1
ATOM 991 N N . GLY A 1 124 ? 3.340 1.757 -12.418 1.00 98.81 124 GLY A N 1
ATOM 992 C CA . GLY A 1 124 ? 3.554 2.850 -13.370 1.00 98.81 124 GLY A CA 1
ATOM 993 C C . GLY A 1 124 ? 5.026 2.989 -13.760 1.00 98.81 124 GLY A C 1
ATOM 994 O O . GLY A 1 124 ? 5.359 2.886 -14.938 1.00 98.81 124 GLY A O 1
ATOM 995 N N . PHE A 1 125 ? 5.919 3.078 -12.771 1.00 98.81 125 PHE A N 1
ATOM 996 C CA . PHE A 1 125 ? 7.359 3.154 -13.027 1.00 98.81 125 PHE A CA 1
ATOM 997 C C . PHE A 1 125 ? 7.913 1.924 -13.751 1.00 98.81 125 PHE A C 1
ATOM 999 O O . PHE A 1 125 ? 8.748 2.065 -14.643 1.00 98.81 125 PHE A O 1
ATOM 1006 N N . CYS A 1 126 ? 7.452 0.715 -13.420 1.00 98.81 126 CYS A N 1
ATOM 1007 C CA . CYS A 1 126 ? 7.863 -0.486 -14.147 1.00 98.81 126 CYS A CA 1
ATOM 1008 C C . CYS A 1 126 ? 7.493 -0.409 -15.635 1.00 98.81 126 CYS A C 1
ATOM 1010 O O . CYS A 1 126 ? 8.305 -0.772 -16.486 1.00 98.81 126 CYS A O 1
ATOM 1012 N N . LEU A 1 127 ? 6.291 0.079 -15.954 1.00 98.81 127 LEU A N 1
ATOM 1013 C CA . LEU A 1 127 ? 5.849 0.257 -17.338 1.00 98.81 127 LEU A CA 1
ATOM 1014 C C . LEU A 1 127 ? 6.663 1.334 -18.059 1.00 98.81 127 LEU A C 1
ATOM 1016 O O . LEU A 1 127 ? 7.060 1.119 -19.202 1.00 98.81 127 LEU A O 1
ATOM 1020 N N . ASP A 1 128 ? 6.966 2.447 -17.390 1.00 98.81 128 ASP A N 1
ATOM 1021 C CA . ASP A 1 128 ? 7.806 3.506 -17.952 1.00 98.81 128 ASP A CA 1
ATOM 1022 C C . ASP A 1 128 ? 9.220 3.002 -18.263 1.00 98.81 128 ASP A C 1
ATOM 1024 O O . ASP A 1 128 ? 9.752 3.280 -19.335 1.00 98.81 128 ASP A O 1
ATOM 1028 N N . VAL A 1 129 ? 9.815 2.195 -17.380 1.00 98.81 129 VAL A N 1
ATOM 1029 C CA . VAL A 1 129 ? 11.128 1.576 -17.625 1.00 98.81 129 VAL A CA 1
ATOM 1030 C C . VAL A 1 129 ? 11.091 0.657 -18.845 1.00 98.81 129 VAL A C 1
ATOM 1032 O O . VAL A 1 129 ? 12.013 0.693 -19.659 1.00 98.81 129 VAL A O 1
ATOM 1035 N N . ILE A 1 130 ? 10.048 -0.166 -18.984 1.00 98.81 130 ILE A N 1
ATOM 1036 C CA . ILE A 1 130 ? 9.892 -1.056 -20.144 1.00 98.81 130 ILE A CA 1
ATOM 1037 C C . ILE A 1 130 ? 9.754 -0.235 -21.428 1.00 98.81 130 ILE A C 1
ATOM 1039 O O . ILE A 1 130 ? 10.457 -0.509 -22.399 1.00 98.81 130 ILE A O 1
ATOM 1043 N N . ARG A 1 131 ? 8.897 0.793 -21.419 1.00 98.81 131 ARG A N 1
ATOM 1044 C CA . ARG A 1 131 ? 8.699 1.687 -22.565 1.00 98.81 131 ARG A CA 1
ATOM 1045 C C . ARG A 1 131 ? 10.007 2.365 -22.969 1.00 98.81 131 ARG A C 1
ATOM 1047 O O . ARG A 1 131 ? 10.379 2.299 -24.134 1.00 98.81 131 ARG A O 1
ATOM 1054 N N . ASN A 1 132 ? 10.736 2.932 -22.010 1.00 98.81 132 ASN A N 1
ATOM 1055 C CA . ASN A 1 132 ? 11.996 3.619 -22.283 1.00 98.81 132 ASN A CA 1
ATOM 1056 C C . ASN A 1 132 ? 13.043 2.669 -22.882 1.00 98.81 132 ASN A C 1
ATOM 1058 O O . ASN A 1 132 ? 13.713 3.031 -23.842 1.00 98.81 132 ASN A O 1
ATOM 1062 N N . LYS A 1 133 ? 13.169 1.438 -22.363 1.00 98.81 133 LYS A N 1
ATOM 1063 C CA . LYS A 1 133 ? 14.079 0.431 -22.941 1.00 98.81 133 LYS A CA 1
ATOM 1064 C C . LYS A 1 133 ? 13.723 0.119 -24.390 1.00 98.81 133 LYS A C 1
ATOM 1066 O O . LYS A 1 133 ? 14.600 0.153 -25.246 1.00 98.81 133 LYS A O 1
ATOM 1071 N N . TYR A 1 134 ? 12.443 -0.127 -24.653 1.00 98.81 134 TYR A N 1
ATOM 1072 C CA . TYR A 1 134 ? 11.946 -0.391 -25.999 1.00 98.81 134 TYR A CA 1
ATOM 1073 C C . TYR A 1 134 ? 12.234 0.773 -26.959 1.00 98.81 134 TYR A C 1
ATOM 1075 O O . TYR A 1 134 ? 12.717 0.560 -28.069 1.00 98.81 134 TYR A O 1
ATOM 1083 N N . GLU A 1 135 ? 11.984 2.012 -26.532 1.00 98.81 135 GLU A N 1
ATOM 1084 C CA . GLU A 1 135 ? 12.244 3.205 -27.342 1.00 98.81 135 GLU A CA 1
ATOM 1085 C C . GLU A 1 135 ? 13.740 3.384 -27.636 1.00 98.81 135 GLU A C 1
ATOM 1087 O O . GLU A 1 135 ? 14.112 3.643 -28.784 1.00 98.81 135 GLU A O 1
ATOM 1092 N N . CYS A 1 136 ? 14.605 3.182 -26.636 1.00 98.75 136 CYS A N 1
ATOM 1093 C CA . CYS A 1 136 ? 16.054 3.234 -26.816 1.00 98.75 136 CYS A CA 1
ATOM 1094 C C . CYS A 1 136 ? 16.561 2.145 -27.772 1.00 98.75 136 CYS A C 1
ATOM 1096 O O . CYS A 1 136 ? 17.386 2.439 -28.635 1.00 98.75 136 CYS A O 1
ATOM 1098 N N . GLU A 1 137 ? 16.069 0.909 -27.654 1.00 98.75 137 GLU A N 1
ATOM 1099 C CA . GLU A 1 137 ? 16.428 -0.186 -28.565 1.00 98.75 137 GLU A CA 1
ATOM 1100 C C . GLU A 1 137 ? 15.982 0.110 -30.000 1.00 98.75 137 GLU A C 1
ATOM 1102 O O . GLU A 1 137 ? 16.766 -0.042 -30.938 1.00 98.75 137 GLU A O 1
ATOM 1107 N N . LEU A 1 138 ? 14.753 0.604 -30.177 1.00 98.75 138 LEU A N 1
ATOM 1108 C CA . LEU A 1 138 ? 14.229 0.981 -31.486 1.00 98.75 138 LEU A CA 1
ATOM 1109 C C . LEU A 1 138 ? 15.064 2.095 -32.127 1.00 98.75 138 LEU A C 1
ATOM 1111 O O . LEU A 1 138 ? 15.349 2.047 -33.325 1.00 98.75 138 LEU A O 1
ATOM 1115 N N . GLN A 1 139 ? 15.451 3.105 -31.346 1.00 98.81 139 GLN A N 1
ATOM 1116 C CA . GLN A 1 139 ? 16.313 4.182 -31.822 1.00 98.81 139 GLN A CA 1
ATOM 1117 C C . GLN A 1 139 ? 17.713 3.667 -32.171 1.00 98.81 139 GLN A C 1
ATOM 1119 O O . GLN A 1 139 ? 18.220 3.984 -33.247 1.00 98.81 139 GLN A O 1
ATOM 1124 N N . GLY A 1 140 ? 18.312 2.847 -31.306 1.00 98.69 140 GLY A N 1
ATOM 1125 C CA . GLY A 1 140 ? 19.628 2.256 -31.535 1.00 98.69 140 GLY A CA 1
ATOM 1126 C C . GLY A 1 140 ? 19.667 1.407 -32.805 1.00 98.69 140 GLY A C 1
ATOM 1127 O O . GLY A 1 140 ? 20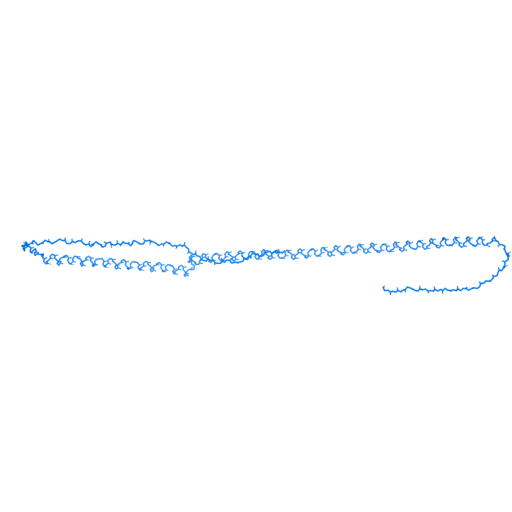.575 1.565 -33.616 1.00 98.69 140 GLY A O 1
ATOM 1128 N N . ALA A 1 141 ? 18.644 0.581 -33.038 1.00 98.75 141 ALA A N 1
ATOM 1129 C CA . ALA A 1 141 ? 18.534 -0.235 -34.246 1.00 98.75 141 ALA A CA 1
ATOM 1130 C C . ALA A 1 141 ? 18.428 0.615 -35.524 1.00 98.75 141 ALA A C 1
ATOM 1132 O O . ALA A 1 141 ? 19.079 0.312 -36.523 1.00 98.75 141 ALA A O 1
ATOM 1133 N N . LYS A 1 142 ? 17.648 1.705 -35.491 1.00 98.75 142 LYS A N 1
ATOM 1134 C CA . LYS A 1 142 ? 17.530 2.637 -36.626 1.00 98.75 142 LYS A CA 1
ATOM 1135 C C . LYS A 1 142 ? 18.863 3.309 -36.946 1.00 98.75 142 LYS A C 1
ATOM 1137 O O . LYS A 1 142 ? 19.292 3.285 -38.094 1.00 98.75 142 LYS A O 1
ATOM 1142 N N . GLN A 1 143 ? 19.528 3.856 -35.930 1.00 98.75 143 GLN A N 1
ATOM 1143 C CA . GLN A 1 143 ? 20.820 4.524 -36.099 1.00 98.75 143 GLN A CA 1
ATOM 1144 C C . GLN A 1 143 ? 21.905 3.555 -36.578 1.00 98.75 143 GLN A C 1
ATOM 1146 O O . GLN A 1 143 ? 22.719 3.912 -37.428 1.00 98.75 143 GLN A O 1
ATOM 1151 N N . HIS A 1 144 ? 21.903 2.322 -36.067 1.00 98.62 144 HIS A N 1
ATOM 1152 C CA . HIS A 1 144 ? 22.833 1.290 -36.506 1.00 98.62 144 HIS A CA 1
ATOM 1153 C C . HIS A 1 144 ? 22.646 0.966 -37.992 1.00 98.62 144 HIS A C 1
ATOM 1155 O O . HIS A 1 144 ? 23.614 1.032 -38.744 1.00 98.62 144 HIS A O 1
ATOM 1161 N N . LEU A 1 145 ? 21.404 0.736 -38.433 1.00 98.62 145 LEU A N 1
ATOM 1162 C CA . LEU A 1 145 ? 21.088 0.486 -39.841 1.00 98.62 145 LEU A CA 1
ATOM 1163 C C . LEU A 1 145 ? 21.502 1.652 -40.752 1.00 98.62 145 LEU A C 1
ATOM 1165 O O . LEU A 1 145 ? 22.059 1.436 -41.827 1.00 98.62 145 LEU A O 1
ATOM 1169 N N . GLU A 1 146 ? 21.220 2.891 -40.345 1.00 98.69 146 GLU A N 1
ATOM 1170 C CA . GLU A 1 146 ? 21.605 4.087 -41.103 1.00 98.69 146 GLU A CA 1
ATOM 1171 C C . GLU A 1 146 ? 23.129 4.207 -41.240 1.00 98.69 146 GLU A C 1
ATOM 1173 O O . GLU A 1 146 ? 23.628 4.483 -42.333 1.00 98.69 146 GLU A O 1
ATOM 1178 N N . SER A 1 147 ? 23.862 3.939 -40.156 1.00 98.62 147 SER A N 1
ATOM 1179 C CA . SER A 1 147 ? 25.327 3.942 -40.138 1.00 98.62 147 SER A CA 1
ATOM 1180 C C . SER A 1 147 ? 25.917 2.846 -41.029 1.00 98.62 147 SER A C 1
ATOM 1182 O O . SER A 1 147 ? 26.781 3.128 -41.856 1.00 98.62 147 SER A O 1
ATOM 1184 N N . GLU A 1 148 ? 25.414 1.611 -40.936 1.00 98.69 148 GLU A N 1
ATOM 1185 C CA . GLU A 1 148 ? 25.877 0.501 -41.779 1.00 98.69 148 GLU A CA 1
ATOM 1186 C C . GLU A 1 148 ? 25.613 0.758 -43.260 1.00 98.69 148 GLU A C 1
ATOM 1188 O O . GLU A 1 148 ? 26.466 0.482 -44.105 1.00 98.69 148 GLU A O 1
ATOM 1193 N N . LYS A 1 149 ? 24.453 1.337 -43.584 1.00 98.69 149 LYS A N 1
ATOM 1194 C CA . LYS A 1 149 ? 24.124 1.727 -44.953 1.00 98.69 149 LYS A CA 1
ATOM 1195 C C . LYS A 1 149 ? 25.137 2.739 -45.491 1.00 98.69 149 LYS A C 1
ATOM 1197 O O . LYS A 1 149 ? 25.629 2.550 -46.600 1.00 98.69 149 LYS A O 1
ATOM 1202 N N . LEU A 1 150 ? 25.445 3.793 -44.732 1.00 98.62 150 LEU A N 1
ATOM 1203 C CA . LEU A 1 150 ? 26.440 4.800 -45.122 1.00 98.62 150 LEU A CA 1
ATOM 1204 C C . LEU A 1 150 ? 27.830 4.182 -45.291 1.00 98.62 150 LEU A C 1
ATOM 1206 O O . LEU A 1 150 ? 28.450 4.359 -46.337 1.00 98.62 150 LEU A O 1
ATOM 1210 N N . LEU A 1 151 ? 28.269 3.382 -44.318 1.00 98.62 151 LEU A N 1
ATOM 1211 C CA . LEU A 1 151 ? 29.564 2.709 -44.361 1.00 98.62 151 LEU A CA 1
ATOM 1212 C C . LEU A 1 151 ? 29.697 1.789 -45.583 1.00 98.62 151 LEU A C 1
ATOM 1214 O O . LEU A 1 151 ? 30.756 1.735 -46.210 1.00 98.62 151 LEU A O 1
ATOM 1218 N N . LEU A 1 152 ? 28.623 1.086 -45.952 1.00 98.56 152 LEU A N 1
ATOM 1219 C CA . LEU A 1 152 ? 28.596 0.237 -47.141 1.00 98.56 152 LEU A CA 1
ATOM 1220 C C . LEU A 1 152 ? 28.732 1.056 -48.432 1.00 98.56 152 LEU A C 1
ATOM 1222 O O . LEU A 1 152 ? 29.467 0.646 -49.331 1.00 98.56 152 LEU A O 1
ATOM 1226 N N . TYR A 1 153 ? 28.057 2.208 -48.528 1.00 98.62 153 TYR A N 1
ATOM 1227 C CA . TYR A 1 153 ? 28.209 3.107 -49.676 1.00 98.62 153 TYR A CA 1
ATOM 1228 C C . TYR A 1 153 ? 29.636 3.638 -49.794 1.00 98.62 153 TYR A C 1
ATOM 1230 O O . TYR A 1 153 ? 30.198 3.578 -50.887 1.00 98.62 153 TYR A O 1
ATOM 1238 N N . ASP A 1 154 ? 30.232 4.089 -48.690 1.00 98.62 154 ASP A N 1
ATOM 1239 C CA . ASP A 1 154 ? 31.610 4.591 -48.673 1.00 98.62 154 ASP A CA 1
ATOM 1240 C C . ASP A 1 154 ? 32.607 3.496 -49.073 1.00 98.62 154 ASP A C 1
ATOM 1242 O O . ASP A 1 154 ? 33.507 3.730 -49.881 1.00 98.62 154 ASP A O 1
ATOM 1246 N N . THR A 1 155 ? 32.406 2.272 -48.570 1.00 98.62 155 THR A N 1
ATOM 1247 C CA . THR A 1 155 ? 33.235 1.108 -48.917 1.00 98.62 155 THR A CA 1
ATOM 1248 C C . THR A 1 155 ? 33.143 0.807 -50.412 1.00 98.62 155 THR A C 1
ATOM 1250 O O . THR A 1 155 ? 34.167 0.730 -51.091 1.00 98.62 155 THR A O 1
ATOM 1253 N N . LEU A 1 156 ? 31.925 0.712 -50.958 1.00 98.50 156 LEU A N 1
ATOM 1254 C CA . LEU A 1 156 ? 31.705 0.445 -52.380 1.00 98.50 156 LEU A CA 1
ATOM 1255 C C . LEU A 1 156 ? 32.286 1.556 -53.262 1.00 98.50 156 LEU A C 1
ATOM 1257 O O . LEU A 1 156 ? 32.906 1.284 -54.291 1.00 98.50 156 LEU A O 1
ATOM 1261 N N . GLN A 1 157 ? 32.100 2.814 -52.866 1.00 98.50 157 GLN A N 1
ATOM 1262 C CA . GLN A 1 157 ? 32.657 3.953 -53.579 1.00 98.50 157 GLN A CA 1
ATOM 1263 C C . GLN A 1 157 ? 34.190 3.903 -53.584 1.00 98.50 157 GLN A C 1
ATOM 1265 O O . GLN A 1 157 ? 34.792 4.092 -54.642 1.00 98.50 157 GLN A O 1
ATOM 1270 N N . GLY A 1 158 ? 34.814 3.602 -52.443 1.00 98.50 158 GLY A N 1
ATOM 1271 C CA . GLY A 1 158 ? 36.262 3.434 -52.333 1.00 98.50 158 GLY A CA 1
ATOM 1272 C C . GLY A 1 158 ? 36.792 2.291 -53.201 1.00 98.50 158 GLY A C 1
ATOM 1273 O O . GLY A 1 158 ? 37.781 2.463 -53.913 1.00 98.50 158 GLY A O 1
ATOM 1274 N N . GLU A 1 159 ? 36.107 1.146 -53.227 1.00 98.50 159 GLU A N 1
ATOM 1275 C CA . GLU A 1 159 ? 36.465 0.015 -54.092 1.00 98.50 159 GLU A CA 1
ATOM 1276 C C . GLU A 1 159 ? 36.386 0.369 -55.582 1.00 98.50 159 GLU A C 1
ATOM 1278 O O . GLU A 1 159 ? 37.293 0.031 -56.353 1.00 98.50 159 GLU A O 1
ATOM 1283 N N . LEU A 1 160 ? 35.322 1.065 -55.995 1.00 98.44 160 LEU A N 1
ATOM 1284 C CA . LEU A 1 160 ? 35.145 1.520 -57.373 1.00 98.44 160 LEU A CA 1
ATOM 1285 C C . LEU A 1 160 ? 36.223 2.531 -57.768 1.00 98.44 160 LEU A C 1
ATOM 1287 O O . LEU A 1 160 ? 36.838 2.373 -58.821 1.00 98.44 160 LEU A O 1
ATOM 1291 N N . GLN A 1 161 ? 36.504 3.521 -56.917 1.00 98.38 161 GLN A N 1
ATOM 1292 C CA . GLN A 1 161 ? 37.571 4.498 -57.145 1.00 98.38 161 GLN A CA 1
ATOM 1293 C C . GLN A 1 161 ? 38.942 3.821 -57.241 1.00 98.38 161 GLN A C 1
ATOM 1295 O O . GLN A 1 161 ? 39.681 4.070 -58.191 1.00 98.38 161 GLN A O 1
ATOM 1300 N N . GLY A 1 162 ? 39.255 2.896 -56.330 1.00 98.19 162 GLY A N 1
ATOM 1301 C CA . GLY A 1 162 ? 40.504 2.139 -56.373 1.00 98.19 162 GLY A CA 1
ATOM 1302 C C . GLY A 1 162 ? 40.612 1.216 -57.591 1.00 98.19 162 GLY A C 1
ATOM 1303 O O . GLY A 1 162 ? 41.715 0.908 -58.038 1.00 98.19 162 GLY A O 1
ATOM 1304 N N . ARG A 1 163 ? 39.490 0.744 -58.152 1.00 98.25 163 ARG A N 1
ATOM 1305 C CA . ARG A 1 163 ? 39.482 -0.016 -59.413 1.00 98.25 163 ARG A CA 1
ATOM 1306 C C . ARG A 1 163 ? 39.687 0.888 -60.627 1.00 98.25 163 ARG A C 1
ATOM 1308 O O . ARG A 1 163 ? 40.395 0.483 -61.541 1.00 98.25 163 ARG A O 1
ATOM 1315 N N . ILE A 1 164 ? 39.097 2.083 -60.627 1.00 97.75 164 ILE A N 1
ATOM 1316 C CA . ILE A 1 164 ? 39.314 3.096 -61.669 1.00 97.75 164 ILE A CA 1
ATOM 1317 C C . ILE A 1 164 ? 40.793 3.494 -61.708 1.00 97.75 164 ILE A C 1
ATOM 1319 O O . ILE A 1 164 ? 41.401 3.396 -62.766 1.00 97.75 164 ILE A O 1
ATOM 1323 N N . GLN A 1 165 ? 41.389 3.828 -60.560 1.00 98.06 165 GLN A N 1
ATOM 1324 C CA . GLN A 1 165 ? 42.807 4.202 -60.467 1.00 98.06 165 GLN A CA 1
ATOM 1325 C C . GLN A 1 165 ? 43.731 3.111 -61.013 1.00 98.06 165 GLN A C 1
ATOM 1327 O O . GLN A 1 165 ? 44.569 3.391 -61.861 1.00 98.06 165 GLN A O 1
ATOM 1332 N N . ARG A 1 166 ? 43.520 1.847 -60.622 1.00 97.88 166 ARG A N 1
ATOM 1333 C CA . ARG A 1 166 ? 44.299 0.719 -61.161 1.00 97.88 166 ARG A CA 1
ATOM 1334 C C . ARG A 1 166 ? 44.186 0.591 -62.681 1.00 97.88 166 ARG A C 1
ATOM 1336 O O . ARG A 1 166 ? 45.182 0.352 -63.345 1.00 97.88 166 ARG A O 1
ATOM 1343 N N . LEU A 1 167 ? 42.991 0.779 -63.246 1.00 97.19 167 LEU A N 1
ATOM 1344 C CA . LEU A 1 167 ? 42.807 0.755 -64.703 1.00 97.19 167 LEU A CA 1
ATOM 1345 C C . LEU A 1 167 ? 43.505 1.935 -65.398 1.00 97.19 167 LEU A C 1
ATOM 1347 O O . LEU A 1 167 ? 43.994 1.786 -66.517 1.00 97.19 167 LEU A O 1
ATOM 1351 N N . GLU A 1 168 ? 43.541 3.104 -64.761 1.00 96.94 168 GLU A N 1
ATOM 1352 C CA . GLU A 1 168 ? 44.256 4.278 -65.266 1.00 96.94 168 GLU A CA 1
ATOM 1353 C C . GLU A 1 168 ? 45.774 4.073 -65.228 1.00 96.94 168 GLU A C 1
ATOM 1355 O O . GLU A 1 168 ? 46.447 4.365 -66.217 1.00 96.94 168 GLU A O 1
ATOM 1360 N N . GLU A 1 169 ? 46.295 3.518 -64.134 1.00 95.94 169 GLU A N 1
ATOM 1361 C CA . GLU A 1 169 ? 47.697 3.120 -63.981 1.00 95.94 169 GLU A CA 1
ATOM 1362 C C . GLU A 1 169 ? 48.088 2.068 -65.026 1.00 95.94 169 GLU A C 1
ATOM 1364 O O . GLU A 1 169 ? 49.075 2.250 -65.739 1.00 95.94 169 GLU A O 1
ATOM 1369 N N . ASP A 1 170 ? 47.280 1.015 -65.196 1.00 95.69 170 ASP A N 1
ATOM 1370 C CA . ASP A 1 170 ? 47.500 -0.020 -66.210 1.00 95.69 170 ASP A CA 1
ATOM 1371 C C . ASP A 1 170 ? 47.538 0.595 -67.621 1.00 95.69 170 ASP A C 1
ATOM 1373 O O . ASP A 1 170 ? 48.435 0.288 -68.410 1.00 95.69 170 ASP A O 1
ATOM 1377 N N . ARG A 1 171 ? 46.625 1.525 -67.939 1.00 94.88 171 ARG A N 1
ATOM 1378 C CA . ARG A 1 171 ? 46.616 2.231 -69.232 1.00 94.88 171 ARG A CA 1
ATOM 1379 C C . ARG A 1 171 ? 47.888 3.051 -69.448 1.00 94.88 171 ARG A C 1
ATOM 1381 O O . ARG A 1 171 ? 48.469 2.980 -70.525 1.00 94.88 171 ARG A O 1
ATOM 1388 N N . GLN A 1 172 ? 48.311 3.819 -68.445 1.00 93.25 172 GLN A N 1
ATOM 1389 C CA . GLN A 1 172 ? 49.538 4.621 -68.509 1.00 93.25 172 GLN A CA 1
ATOM 1390 C C . GLN A 1 172 ? 50.784 3.734 -68.626 1.00 93.25 172 GLN A C 1
ATOM 1392 O O . GLN A 1 172 ? 51.707 4.061 -69.366 1.00 93.25 172 GLN A O 1
ATOM 1397 N N . SER A 1 173 ? 50.799 2.585 -67.944 1.00 90.31 173 SER A N 1
ATOM 1398 C CA . SER A 1 173 ? 51.906 1.628 -68.009 1.00 90.31 173 SER A CA 1
ATOM 1399 C C . SER A 1 173 ? 52.080 1.029 -69.409 1.00 90.31 173 SER A C 1
ATOM 1401 O O . SER A 1 173 ? 53.210 0.882 -69.878 1.00 90.31 173 SER A O 1
ATOM 1403 N N . LEU A 1 174 ? 50.974 0.737 -70.106 1.00 86.81 174 LEU A N 1
ATOM 1404 C CA . LEU A 1 174 ? 50.993 0.280 -71.496 1.00 86.81 174 LEU A CA 1
ATOM 1405 C C . LEU A 1 174 ? 51.487 1.375 -72.447 1.00 86.81 174 LEU A C 1
ATOM 1407 O O . LEU A 1 174 ? 52.256 1.067 -73.354 1.00 86.81 174 LEU A O 1
ATOM 1411 N N . ASP A 1 175 ? 51.082 2.626 -72.224 1.00 82.38 175 ASP A N 1
ATOM 1412 C CA . ASP A 1 175 ? 51.489 3.784 -73.034 1.00 82.38 175 ASP A CA 1
ATOM 1413 C C . ASP A 1 175 ? 53.012 4.002 -72.949 1.00 82.38 175 ASP A C 1
ATOM 1415 O O . ASP A 1 175 ? 53.719 3.946 -73.954 1.00 82.38 175 ASP A O 1
ATOM 1419 N N . ILE A 1 176 ? 53.547 4.069 -71.724 1.00 79.38 176 ILE A N 1
ATOM 1420 C CA . ILE A 1 176 ? 54.992 4.183 -71.457 1.00 79.38 176 ILE A CA 1
ATOM 1421 C C . ILE A 1 176 ? 55.753 2.973 -72.011 1.00 79.38 176 ILE A C 1
ATOM 1423 O O . ILE A 1 176 ? 56.826 3.114 -72.600 1.00 79.38 176 ILE A O 1
ATOM 1427 N N . SER A 1 177 ? 55.214 1.760 -71.839 1.00 74.94 177 SER A N 1
ATOM 1428 C CA . SER A 1 177 ? 55.851 0.570 -72.396 1.00 74.94 177 SER A CA 1
ATOM 1429 C C . SER A 1 177 ? 55.889 0.619 -73.925 1.00 74.94 177 SER A C 1
ATOM 1431 O O . SER A 1 177 ? 56.888 0.172 -74.483 1.00 74.94 177 SER A O 1
ATOM 1433 N N . SER A 1 178 ? 54.858 1.138 -74.599 1.00 69.44 178 SER A N 1
ATOM 1434 C CA . SER A 1 178 ? 54.833 1.297 -76.060 1.00 69.44 178 SER A CA 1
ATOM 1435 C C . SER A 1 178 ? 55.928 2.250 -76.532 1.00 69.44 178 SER A C 1
ATOM 1437 O O . SER A 1 178 ? 56.689 1.889 -77.427 1.00 69.44 178 SER A O 1
ATOM 1439 N N . GLU A 1 179 ? 56.088 3.400 -75.871 1.00 64.56 179 GLU A N 1
ATOM 1440 C CA . GLU A 1 179 ? 57.163 4.357 -76.167 1.00 64.56 179 GLU A CA 1
ATOM 1441 C C . GLU A 1 179 ? 58.556 3.717 -76.028 1.00 64.56 179 GLU A C 1
ATOM 1443 O O . GLU A 1 179 ? 59.448 3.961 -76.839 1.00 64.56 179 GLU A O 1
ATOM 1448 N N . TRP A 1 180 ? 58.749 2.834 -75.041 1.00 62.62 180 TRP A N 1
ATOM 1449 C CA . TRP A 1 180 ? 60.016 2.1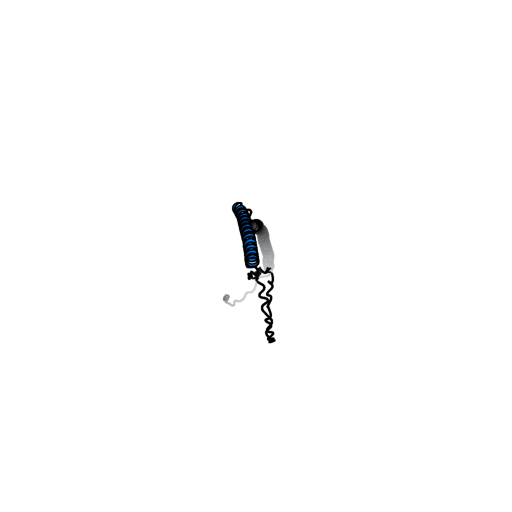19 -74.839 1.00 62.62 180 TRP A CA 1
ATOM 1450 C C . TRP A 1 180 ? 60.277 1.025 -75.888 1.00 62.62 180 TRP A C 1
ATOM 1452 O O . TRP A 1 180 ? 61.436 0.764 -76.230 1.00 62.62 180 TRP A O 1
ATOM 1462 N N . TRP A 1 181 ? 59.234 0.361 -76.398 1.00 63.25 181 TRP A N 1
ATOM 1463 C CA . TRP A 1 181 ? 59.369 -0.598 -77.501 1.00 63.25 181 TRP A CA 1
ATOM 1464 C C . TRP A 1 181 ? 59.609 0.114 -78.838 1.00 63.25 181 TRP A C 1
ATOM 1466 O O . TRP A 1 181 ? 60.457 -0.347 -79.605 1.00 63.25 181 TRP A O 1
ATOM 1476 N N . ASP A 1 182 ? 58.962 1.255 -79.080 1.00 61.06 182 ASP A N 1
ATOM 1477 C CA . ASP A 1 182 ? 59.188 2.082 -80.269 1.00 61.06 182 ASP A CA 1
ATOM 1478 C C . ASP A 1 182 ? 60.612 2.663 -80.292 1.00 61.06 182 ASP A C 1
ATOM 1480 O O . ASP A 1 182 ? 61.308 2.554 -81.306 1.00 61.06 182 ASP A O 1
ATOM 1484 N N . ASP A 1 183 ? 61.123 3.165 -79.163 1.00 59.94 183 ASP A N 1
ATOM 1485 C CA . ASP A 1 183 ? 62.493 3.695 -79.070 1.00 59.94 183 ASP A CA 1
ATOM 1486 C C . ASP A 1 183 ? 63.556 2.594 -79.270 1.00 59.94 183 ASP A C 1
ATOM 1488 O O . ASP A 1 183 ? 64.591 2.796 -79.908 1.00 59.94 183 ASP A O 1
ATOM 1492 N N . ARG A 1 184 ? 63.278 1.357 -78.829 1.00 58.47 184 ARG A N 1
ATOM 1493 C CA . ARG A 1 184 ? 64.160 0.198 -79.062 1.00 58.47 184 ARG A CA 1
ATOM 1494 C C . ARG A 1 184 ? 64.133 -0.279 -80.519 1.00 58.47 184 ARG A C 1
ATOM 1496 O O . ARG A 1 184 ? 65.165 -0.727 -81.028 1.00 58.47 184 ARG A O 1
ATOM 1503 N N . LEU A 1 185 ? 62.998 -0.165 -81.208 1.00 55.12 185 LEU A N 1
ATOM 1504 C CA . LEU A 1 185 ? 62.901 -0.446 -82.642 1.00 55.12 185 LEU A CA 1
ATOM 1505 C C . LEU A 1 185 ? 63.622 0.633 -83.466 1.00 55.12 185 LEU A C 1
ATOM 1507 O O . LEU A 1 185 ? 64.373 0.286 -84.382 1.00 55.12 185 LEU A O 1
ATOM 1511 N N . HIS A 1 186 ? 63.526 1.907 -83.077 1.00 54.22 186 HIS A N 1
ATOM 1512 C CA . HIS A 1 186 ? 64.247 3.011 -83.718 1.00 54.22 186 HIS A CA 1
ATOM 1513 C C . HIS A 1 186 ? 65.758 3.018 -83.426 1.00 54.22 186 HIS A C 1
ATOM 1515 O O . HIS A 1 186 ? 66.550 3.250 -84.343 1.00 54.22 186 HIS A O 1
ATOM 1521 N N . ALA A 1 187 ? 66.193 2.661 -82.215 1.00 53.38 187 ALA A N 1
ATOM 1522 C CA . ALA A 1 187 ? 67.611 2.515 -81.876 1.00 53.38 187 ALA A CA 1
ATOM 1523 C C . ALA A 1 187 ? 68.271 1.293 -82.549 1.00 53.38 187 ALA A C 1
ATOM 1525 O O . ALA A 1 187 ? 69.478 1.296 -82.798 1.00 53.38 187 ALA A O 1
ATOM 1526 N N . SER A 1 188 ? 67.499 0.252 -82.889 1.00 50.97 188 SER A N 1
ATOM 1527 C CA . SER A 1 188 ? 68.019 -0.942 -83.576 1.00 50.97 188 SER A CA 1
ATOM 1528 C C . SER A 1 188 ? 68.140 -0.795 -85.100 1.00 50.97 188 SER A C 1
ATOM 1530 O O . SER A 1 188 ? 68.858 -1.569 -85.732 1.00 50.97 188 SER A O 1
ATOM 1532 N N . SER A 1 189 ? 67.515 0.223 -85.703 1.00 47.84 189 SER A N 1
ATOM 1533 C CA . SER A 1 189 ? 67.587 0.450 -87.155 1.00 47.84 189 SER A CA 1
ATOM 1534 C C . SER A 1 189 ? 68.880 1.149 -87.614 1.00 47.84 189 SER A C 1
ATOM 1536 O O . SER A 1 189 ? 69.084 1.322 -88.816 1.00 47.84 189 SER A O 1
ATOM 1538 N N . ALA A 1 190 ? 69.774 1.535 -86.696 1.00 50.62 190 ALA A N 1
ATOM 1539 C CA . ALA A 1 190 ? 71.016 2.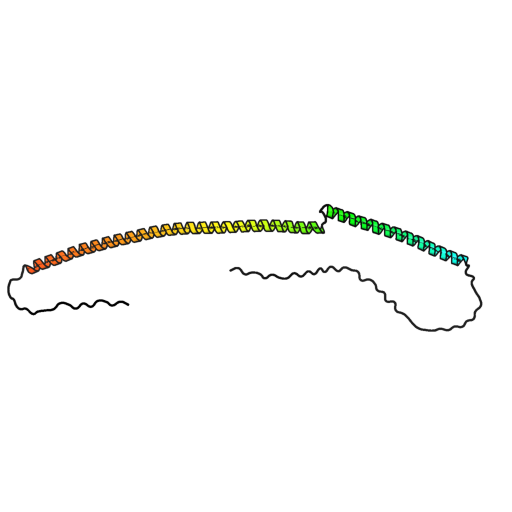239 -87.012 1.00 50.62 190 ALA A CA 1
ATOM 1540 C C . ALA A 1 190 ? 72.239 1.629 -86.308 1.00 50.62 190 ALA A C 1
ATOM 1542 O O . ALA A 1 190 ? 72.911 2.304 -85.534 1.00 50.62 190 ALA A O 1
ATOM 1543 N N . ARG A 1 191 ? 72.553 0.356 -86.588 1.00 44.56 191 ARG A N 1
ATOM 1544 C CA . ARG A 1 191 ? 73.929 -0.184 -86.545 1.00 44.56 191 ARG A CA 1
ATOM 1545 C C . ARG A 1 191 ? 73.988 -1.581 -87.164 1.00 44.56 191 ARG A C 1
ATOM 1547 O O . ARG A 1 191 ? 73.703 -2.585 -86.529 1.00 44.56 191 ARG A O 1
ATOM 1554 N N . THR A 1 192 ? 74.340 -1.576 -88.449 1.00 39.19 192 THR A N 1
ATOM 1555 C CA . THR A 1 192 ? 75.405 -2.396 -89.049 1.00 39.19 192 THR A CA 1
ATOM 1556 C C . THR A 1 192 ? 75.659 -3.769 -88.427 1.00 39.19 192 THR A C 1
ATOM 1558 O O . THR A 1 192 ? 76.248 -3.891 -87.353 1.00 39.19 192 THR A O 1
ATOM 1561 N N . TRP A 1 193 ? 75.307 -4.783 -89.215 1.00 45.47 193 TRP A N 1
ATOM 1562 C CA . TRP A 1 193 ? 75.944 -6.091 -89.275 1.00 45.47 193 TRP A CA 1
ATOM 1563 C C . TRP A 1 193 ? 77.465 -5.964 -89.114 1.00 45.47 193 TRP A C 1
ATOM 1565 O O . TRP A 1 193 ? 78.094 -5.307 -89.935 1.00 45.47 193 TRP A O 1
ATOM 1575 N N . ASP A 1 194 ? 78.042 -6.530 -88.055 1.00 43.31 194 ASP A N 1
ATOM 1576 C CA . ASP A 1 194 ? 79.009 -7.630 -88.156 1.00 43.31 194 ASP A CA 1
ATOM 1577 C C . ASP A 1 194 ? 79.583 -8.018 -86.785 1.00 43.31 194 ASP A C 1
ATOM 1579 O O . ASP A 1 194 ? 79.778 -7.176 -85.910 1.00 43.31 194 ASP A O 1
ATOM 1583 N N . SER A 1 195 ? 79.976 -9.291 -86.686 1.00 39.12 195 SER A N 1
ATOM 1584 C CA . SER A 1 195 ? 80.783 -9.936 -85.627 1.00 39.12 195 SER A CA 1
ATOM 1585 C C . SER A 1 195 ? 80.030 -10.710 -84.526 1.00 39.12 195 SER A C 1
ATOM 1587 O O . SER A 1 195 ? 79.719 -10.209 -83.448 1.00 39.12 195 SER A O 1
ATOM 1589 N N . LEU A 1 196 ? 79.855 -12.015 -84.775 1.00 43.84 196 LEU A N 1
ATOM 1590 C CA . LEU A 1 196 ? 79.989 -13.087 -83.761 1.00 43.84 196 LEU A CA 1
ATOM 1591 C C . LEU A 1 196 ? 81.480 -13.192 -83.327 1.00 43.84 196 LEU A C 1
ATOM 1593 O O . LEU A 1 196 ? 82.303 -12.698 -84.102 1.00 43.84 196 LEU A O 1
ATOM 1597 N N . PRO A 1 197 ? 81.912 -13.873 -82.224 1.00 56.19 197 PRO A N 1
ATOM 1598 C CA . PRO A 1 197 ? 81.297 -15.008 -81.484 1.00 56.19 197 PRO A CA 1
ATOM 1599 C C . PRO A 1 197 ? 81.614 -14.963 -79.940 1.00 56.19 197 PRO A C 1
ATOM 1601 O O . PRO A 1 197 ? 81.860 -13.874 -79.433 1.00 56.19 197 PRO A O 1
ATOM 1604 N N . PRO A 1 198 ? 81.763 -16.062 -79.148 1.00 49.44 198 PRO A N 1
ATOM 1605 C CA . PRO A 1 198 ? 81.087 -17.365 -79.076 1.00 49.44 198 PRO A CA 1
ATOM 1606 C C . PRO A 1 198 ? 80.431 -17.683 -77.699 1.00 49.44 198 PRO A C 1
ATOM 1608 O O . PRO A 1 198 ? 80.819 -17.212 -76.635 1.00 49.44 198 PRO A O 1
ATOM 1611 N N . SER A 1 199 ? 79.495 -18.634 -77.762 1.00 48.16 199 SER A N 1
ATOM 1612 C CA . SER A 1 199 ? 78.984 -19.558 -76.729 1.00 48.16 199 SER A CA 1
ATOM 1613 C C . SER A 1 199 ? 79.834 -19.797 -75.465 1.00 48.16 199 SER A C 1
ATOM 1615 O O . SER A 1 199 ? 80.946 -20.314 -75.575 1.00 48.16 199 SER A O 1
ATOM 1617 N N . LYS A 1 200 ? 79.216 -19.658 -74.273 1.00 50.12 200 LYS A N 1
ATOM 1618 C CA . LYS A 1 200 ? 79.283 -20.665 -73.189 1.00 50.12 200 LYS A CA 1
ATOM 1619 C C . LYS A 1 200 ? 77.957 -20.792 -72.422 1.00 50.12 200 LYS A C 1
ATOM 1621 O O . LYS A 1 200 ? 77.175 -19.865 -72.281 1.00 50.12 200 LYS A O 1
ATOM 1626 N N . ARG A 1 201 ? 77.725 -22.035 -72.006 1.00 54.44 201 ARG A N 1
ATOM 1627 C CA . ARG A 1 201 ? 76.492 -22.694 -71.562 1.00 54.44 201 ARG A CA 1
ATOM 1628 C C . ARG A 1 201 ? 76.114 -22.449 -70.087 1.00 54.44 201 ARG A C 1
ATOM 1630 O O . ARG A 1 201 ? 77.012 -22.456 -69.259 1.00 54.44 201 ARG A O 1
ATOM 1637 N N . LYS A 1 202 ? 74.794 -22.579 -69.821 1.00 53.69 202 LYS A N 1
ATOM 1638 C CA . LYS A 1 202 ? 74.112 -23.267 -68.678 1.00 53.69 202 LYS A CA 1
ATOM 1639 C C . LYS A 1 20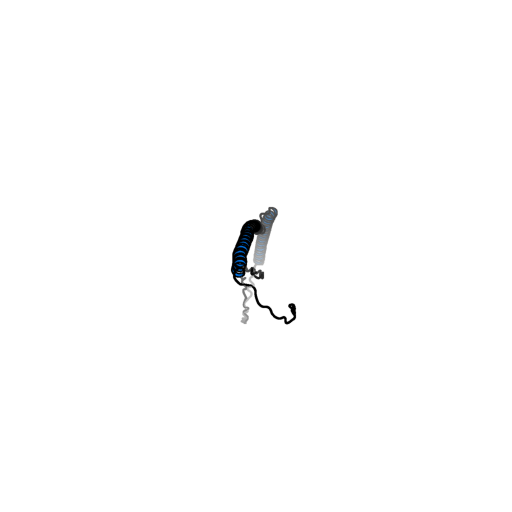2 ? 74.292 -22.637 -67.269 1.00 53.69 202 LYS A C 1
ATOM 1641 O O . LYS A 1 202 ? 75.404 -22.325 -66.892 1.00 53.69 202 LYS A O 1
ATOM 1646 N N . LYS A 1 203 ? 73.287 -22.499 -66.387 1.00 47.09 203 LYS A N 1
ATOM 1647 C CA . LYS A 1 203 ? 72.040 -23.255 -66.111 1.00 47.09 203 LYS A CA 1
ATOM 1648 C C . LYS A 1 203 ? 70.945 -22.351 -65.496 1.00 47.09 203 LYS A C 1
ATOM 1650 O O . LYS A 1 203 ? 71.239 -21.268 -65.013 1.00 47.09 203 LYS A O 1
ATOM 1655 N N . ALA A 1 204 ? 69.716 -22.871 -65.491 1.00 58.38 204 ALA A N 1
ATOM 1656 C CA . ALA A 1 204 ? 68.510 -22.341 -64.845 1.00 58.38 204 ALA A CA 1
ATOM 1657 C C . ALA A 1 204 ? 68.402 -22.790 -63.349 1.00 58.38 204 ALA A C 1
ATOM 1659 O O . ALA A 1 204 ? 69.319 -23.466 -62.874 1.00 58.38 204 ALA A O 1
ATOM 1660 N N . PRO A 1 205 ? 67.352 -22.405 -62.591 1.00 58.12 205 PRO A N 1
ATOM 1661 C CA . PRO A 1 205 ? 67.438 -21.795 -61.261 1.00 58.12 205 PRO A CA 1
ATOM 1662 C C . PRO A 1 205 ? 67.180 -22.781 -60.108 1.00 58.12 205 PRO A C 1
ATOM 1664 O O . PRO A 1 205 ? 66.638 -23.864 -60.327 1.00 58.12 205 PRO A O 1
ATOM 1667 N N . LEU A 1 206 ? 67.501 -22.390 -58.866 1.00 49.88 206 LEU A N 1
ATOM 1668 C CA . LEU A 1 206 ? 67.023 -23.107 -57.681 1.00 49.88 206 LEU A CA 1
ATOM 1669 C C . LEU A 1 206 ? 66.008 -22.261 -56.905 1.00 49.88 206 LEU A C 1
ATOM 1671 O O . LEU A 1 206 ? 66.327 -21.237 -56.310 1.00 49.88 206 LEU A O 1
ATOM 1675 N N . VAL A 1 207 ? 64.775 -22.750 -56.968 1.00 49.81 207 VAL A N 1
ATOM 1676 C CA . VAL A 1 207 ? 63.641 -22.488 -56.084 1.00 49.81 207 VAL A CA 1
ATOM 1677 C C . VAL A 1 207 ? 64.025 -22.768 -54.626 1.00 49.81 207 VAL A C 1
ATOM 1679 O O . VAL A 1 207 ? 64.577 -23.825 -54.335 1.00 49.81 207 VAL A O 1
ATOM 1682 N N . SER A 1 208 ? 63.630 -21.888 -53.703 1.00 54.00 208 SER A N 1
ATOM 1683 C CA . SER A 1 208 ? 63.265 -22.302 -52.344 1.00 54.00 208 SER A CA 1
ATOM 1684 C C . SER A 1 208 ? 61.969 -21.607 -51.948 1.00 54.00 208 SER A C 1
ATOM 1686 O O . SER A 1 208 ? 61.880 -20.382 -51.942 1.00 54.00 208 SER A O 1
ATOM 1688 N N . ALA A 1 209 ? 60.964 -22.429 -51.666 1.00 59.25 209 ALA A N 1
ATOM 1689 C CA . ALA A 1 209 ? 59.670 -22.060 -51.115 1.00 59.25 209 ALA A CA 1
ATOM 1690 C C . ALA A 1 209 ? 59.788 -21.560 -49.654 1.00 59.25 209 ALA A C 1
ATOM 1692 O O . ALA A 1 209 ? 60.815 -21.806 -49.012 1.00 59.25 209 ALA A O 1
ATOM 1693 N N . PRO A 1 210 ? 58.746 -20.894 -49.120 1.00 63.72 210 PRO A N 1
ATOM 1694 C CA . PRO A 1 210 ? 58.622 -20.570 -47.700 1.00 63.72 210 PRO A CA 1
ATOM 1695 C C . PRO A 1 210 ? 58.174 -21.790 -46.874 1.00 63.72 210 PRO A C 1
ATOM 1697 O O . PRO A 1 210 ? 57.387 -22.609 -47.350 1.00 63.72 210 PRO A O 1
ATOM 1700 N N . SER A 1 211 ? 58.628 -21.873 -45.620 1.00 55.28 211 SER A N 1
ATOM 1701 C CA . SER A 1 211 ? 58.084 -22.796 -44.612 1.00 55.28 211 SER A CA 1
ATOM 1702 C C . SER A 1 211 ? 57.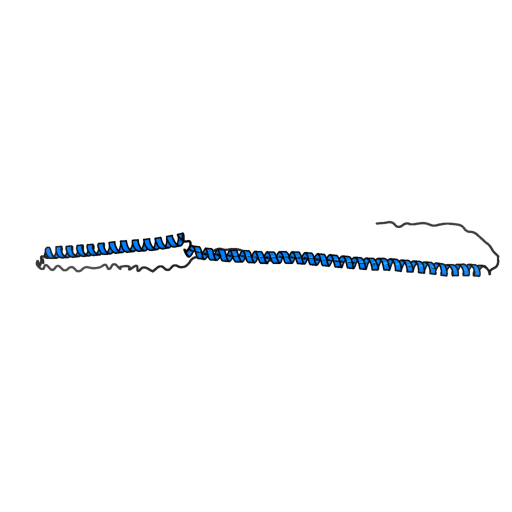113 -22.056 -43.683 1.00 55.28 211 SER A C 1
ATOM 1704 O O . SER A 1 211 ? 57.444 -20.948 -43.257 1.00 55.28 211 SER A O 1
ATOM 1706 N N . PRO A 1 212 ? 55.955 -22.648 -43.335 1.00 67.31 212 PRO A N 1
ATOM 1707 C CA . PRO A 1 212 ? 55.035 -22.123 -42.335 1.00 67.31 212 PRO A CA 1
ATOM 1708 C C . PRO A 1 212 ? 55.309 -22.729 -40.948 1.00 67.31 212 PRO A C 1
ATOM 1710 O O . PRO A 1 212 ? 55.553 -23.933 -40.847 1.00 67.31 212 PRO A O 1
ATOM 1713 N N . LEU A 1 213 ? 55.248 -21.893 -39.908 1.00 55.19 213 LEU A N 1
ATOM 1714 C CA . LEU A 1 213 ? 54.557 -22.088 -38.620 1.00 55.19 213 LEU A CA 1
ATOM 1715 C C . LEU A 1 213 ? 54.772 -20.849 -37.743 1.00 55.19 213 LEU A C 1
ATOM 1717 O O . LEU A 1 213 ? 55.944 -20.446 -37.578 1.00 55.19 213 LEU A O 1
#

Foldseek 3Di:
DDDDDDDDDDDDDDDDDDDDDDDDDDDDDDDDDDDDDDDDDDDPPVPPPVVVVVVVVVVVVVVVVVVVVVVVVVVVVVVVVVVVVVVVQVVCVVVVNNCVPVVVVVVVVVVVVVVVVVVVVVVVVVVVVVVVVVVVVVVVVVVVVVVVVVVVVVVVVVVVVVVVVVVVVVVVVVVVVVVVVVVVVVVVVPDDDDDDDDDDDDDDDDDDDDDDD

Secondary structure (DSSP, 8-state):
-PPPPPP------------------------------------------HHHHHHHHHHHHHHHHHHHHHHHHHHHHHHHHHHHHHHHHHHHHHTT--HHHHHHHHHHHHHHHHHHHHHHHHHHHHHHHHHHHHHHHHHHHHHHHHHHHHHHHHHHHHHHHHHHHHHHHHHHHHHHHHHHHHHHHHHHTSS-----------------PPPP-

Radius of gyration: 65.45 Å; chains: 1; bounding box: 114×28×189 Å